Protein AF-A0A6A6FRK6-F1 (afdb_monomer_lite)

Sequence (185 aa):
MGDAAHSMVNHLAQGAATSMEDGTFLGRVLSEVVRGVLSIPEAIEIYEQARMPRVWIKQQASFVMGGIYMADPERAAYRDAASSRAVKETSAMADVRNLNSHQKITGPDQNSRSWNLWGAPETVQSIFGYDAEGDADFAVLKYLQEKSPWDEETGVSHALEQKWTGWYLPEEHVGRIASSRGNQL

Radius of gyration: 23.29 Å; chains: 1; bounding box: 49×32×72 Å

Structure (mmCIF, N/CA/C/O backbone):
data_AF-A0A6A6FRK6-F1
#
_entry.id   AF-A0A6A6FRK6-F1
#
loop_
_atom_site.group_PDB
_atom_site.id
_atom_site.type_symbol
_atom_site.label_atom_id
_atom_site.label_alt_id
_atom_site.label_comp_id
_atom_site.label_asym_id
_atom_site.label_entity_id
_atom_site.label_seq_id
_atom_site.pdbx_PDB_ins_code
_atom_site.Cartn_x
_atom_site.Cartn_y
_atom_site.Cartn_z
_atom_site.occupancy
_atom_site.B_iso_or_equiv
_atom_site.auth_seq_id
_atom_site.auth_comp_id
_atom_site.auth_asym_id
_atom_site.auth_atom_id
_atom_site.pdbx_PDB_model_num
ATOM 1 N N . MET A 1 1 ? -10.466 -4.745 -7.245 1.00 93.75 1 MET A N 1
ATOM 2 C CA . MET A 1 1 ? -9.014 -4.985 -7.091 1.00 93.75 1 MET A CA 1
ATOM 3 C C . MET A 1 1 ? -8.463 -5.649 -8.341 1.00 93.75 1 MET A C 1
ATOM 5 O O . MET A 1 1 ? -9.254 -6.162 -9.134 1.00 93.75 1 MET A O 1
ATOM 9 N N . GLY A 1 2 ? -7.141 -5.644 -8.500 1.00 95.94 2 GLY A N 1
ATOM 10 C CA . GLY A 1 2 ? -6.464 -6.212 -9.669 1.00 95.94 2 GLY A CA 1
ATOM 11 C C . GLY A 1 2 ? -6.873 -5.565 -10.993 1.00 95.94 2 GLY A C 1
ATOM 12 O O . GLY A 1 2 ? -7.373 -4.440 -11.008 1.00 95.94 2 GLY A O 1
ATOM 13 N N . ASP A 1 3 ? -6.726 -6.294 -12.101 1.00 97.06 3 ASP A N 1
ATOM 14 C CA . ASP A 1 3 ? -6.975 -5.767 -13.454 1.00 97.06 3 ASP A CA 1
ATOM 15 C C . ASP A 1 3 ? -8.394 -5.216 -13.663 1.00 97.06 3 ASP A C 1
ATOM 17 O O . ASP A 1 3 ? -8.579 -4.289 -14.448 1.00 97.06 3 ASP A O 1
ATOM 21 N N . ALA A 1 4 ? -9.389 -5.715 -12.921 1.00 97.06 4 ALA A N 1
ATOM 22 C CA . ALA A 1 4 ? -10.748 -5.169 -12.945 1.00 97.06 4 ALA A CA 1
ATOM 23 C C . ALA A 1 4 ? -10.825 -3.707 -12.459 1.00 97.06 4 ALA A C 1
ATOM 25 O O . ALA A 1 4 ? -11.763 -2.998 -12.807 1.00 97.06 4 ALA A O 1
ATOM 26 N N . ALA A 1 5 ? -9.862 -3.266 -11.645 1.00 95.38 5 ALA A N 1
ATOM 27 C CA . ALA A 1 5 ? -9.763 -1.900 -11.138 1.00 95.38 5 ALA A CA 1
ATOM 28 C C . ALA A 1 5 ? -8.603 -1.111 -11.766 1.00 95.38 5 ALA A C 1
ATOM 30 O O . ALA A 1 5 ? -8.716 0.100 -11.935 1.00 95.38 5 ALA A O 1
ATOM 31 N N . HIS A 1 6 ? -7.484 -1.764 -12.091 1.00 96.19 6 HIS A N 1
ATOM 32 C CA . HIS A 1 6 ? -6.256 -1.077 -12.507 1.00 96.19 6 HIS A CA 1
ATOM 33 C C . HIS A 1 6 ? -5.415 -1.859 -13.524 1.00 96.19 6 HIS A C 1
ATOM 35 O O . HIS A 1 6 ? -4.193 -1.941 -13.418 1.00 96.19 6 HIS A O 1
ATOM 41 N N . SER A 1 7 ? -6.053 -2.363 -14.584 1.00 96.56 7 SER A N 1
ATOM 42 C CA . SER A 1 7 ? -5.339 -2.958 -15.723 1.00 96.56 7 SER A CA 1
ATOM 43 C C . SER A 1 7 ? -4.194 -2.062 -16.215 1.00 96.56 7 SER A C 1
ATOM 45 O O . SER A 1 7 ? -4.369 -0.847 -16.364 1.00 96.56 7 SER A O 1
ATOM 47 N N . MET A 1 8 ? -3.033 -2.649 -16.504 1.00 96.00 8 MET A N 1
ATOM 48 C CA . MET A 1 8 ? -1.848 -1.912 -16.949 1.00 96.00 8 MET A CA 1
ATOM 49 C C . MET A 1 8 ? -1.084 -2.644 -18.045 1.00 96.00 8 MET A C 1
ATOM 51 O O . MET A 1 8 ? -1.168 -3.862 -18.179 1.00 96.00 8 MET A O 1
ATOM 55 N N . VAL A 1 9 ? -0.290 -1.896 -18.814 1.00 96.06 9 VAL A N 1
ATOM 56 C CA . VAL A 1 9 ? 0.663 -2.496 -19.759 1.00 96.06 9 VAL A CA 1
ATOM 57 C C . VAL A 1 9 ? 1.742 -3.281 -19.003 1.00 96.06 9 VAL A C 1
ATOM 59 O O . VAL A 1 9 ? 2.003 -3.030 -17.826 1.00 96.06 9 VAL A O 1
ATOM 62 N N . ASN A 1 10 ? 2.391 -4.237 -19.662 1.00 94.06 10 ASN A N 1
ATOM 63 C CA . ASN A 1 10 ? 3.271 -5.222 -19.026 1.00 94.06 10 ASN A CA 1
ATOM 64 C C . ASN A 1 10 ? 4.736 -4.774 -18.842 1.00 94.06 10 ASN A C 1
ATOM 66 O O . ASN A 1 10 ? 5.539 -5.554 -18.336 1.00 94.06 10 ASN A O 1
ATOM 70 N N . HIS A 1 11 ? 5.106 -3.546 -19.214 1.00 93.75 11 HIS A N 1
ATOM 71 C CA . HIS A 1 11 ? 6.512 -3.116 -19.264 1.00 93.75 11 HIS A CA 1
ATOM 72 C C . HIS A 1 11 ? 7.199 -3.016 -17.893 1.00 93.75 11 HIS A C 1
ATOM 74 O O . HIS A 1 11 ? 8.410 -3.192 -17.805 1.00 93.75 11 HIS A O 1
ATOM 80 N N . LEU A 1 12 ? 6.453 -2.782 -16.810 1.00 92.38 12 LEU A N 1
ATOM 81 C CA . LEU A 1 12 ? 6.987 -2.840 -15.442 1.00 92.38 12 LEU A CA 1
ATOM 82 C C . LEU A 1 12 ? 6.780 -4.212 -14.775 1.00 92.38 12 LEU A C 1
ATOM 84 O O . LEU A 1 12 ? 7.237 -4.420 -13.662 1.00 92.38 12 LEU A O 1
ATOM 88 N N . ALA A 1 13 ? 6.056 -5.133 -15.422 1.00 92.38 13 ALA A N 1
ATOM 89 C CA . ALA A 1 13 ? 5.616 -6.425 -14.876 1.00 92.38 13 ALA A CA 1
ATOM 90 C C . ALA A 1 13 ? 5.002 -6.355 -13.457 1.00 92.38 13 ALA A C 1
ATOM 92 O O . ALA A 1 13 ? 5.131 -7.284 -12.663 1.00 92.38 13 ALA A O 1
ATOM 93 N N . GLN A 1 14 ? 4.318 -5.252 -13.137 1.00 94.88 14 GLN A N 1
ATOM 94 C CA . GLN A 1 14 ? 3.747 -5.007 -11.808 1.00 94.88 14 GLN A CA 1
ATOM 95 C C . GLN A 1 14 ? 2.248 -5.314 -11.691 1.00 94.88 14 GLN A C 1
ATOM 97 O O . GLN A 1 14 ? 1.727 -5.232 -10.587 1.00 94.88 14 GLN A O 1
ATOM 102 N N . GLY A 1 15 ? 1.541 -5.707 -12.757 1.00 95.56 15 GLY A N 1
ATOM 103 C CA . GLY A 1 15 ? 0.086 -5.946 -12.688 1.00 95.56 15 GLY A CA 1
ATOM 104 C C . GLY A 1 15 ? -0.307 -7.025 -11.667 1.00 95.56 15 GLY A C 1
ATOM 105 O O . GLY A 1 15 ? -1.082 -6.778 -10.740 1.00 95.56 15 GLY A O 1
ATOM 106 N N . ALA A 1 16 ? 0.309 -8.207 -11.767 1.00 96.19 16 ALA A N 1
ATOM 107 C CA . ALA A 1 16 ? 0.062 -9.303 -10.829 1.00 96.19 16 ALA A CA 1
ATOM 108 C C . ALA A 1 16 ? 0.541 -8.974 -9.403 1.00 96.19 16 ALA A C 1
ATOM 110 O O . ALA A 1 16 ? -0.179 -9.237 -8.443 1.00 96.19 16 ALA A O 1
ATOM 111 N N . ALA A 1 17 ? 1.715 -8.348 -9.260 1.00 95.50 17 ALA A N 1
ATOM 112 C CA . ALA A 1 17 ? 2.237 -7.916 -7.960 1.00 95.50 17 ALA A CA 1
ATOM 113 C C . ALA A 1 17 ? 1.290 -6.922 -7.269 1.00 95.50 17 ALA A C 1
ATOM 115 O O . ALA A 1 17 ? 0.919 -7.120 -6.118 1.00 95.50 17 ALA A O 1
ATOM 116 N N . THR A 1 18 ? 0.796 -5.930 -8.010 1.00 97.00 18 THR A N 1
ATOM 117 C CA . THR A 1 18 ? -0.171 -4.938 -7.516 1.00 97.00 18 THR A CA 1
ATOM 118 C C . THR A 1 18 ? -1.491 -5.596 -7.104 1.00 97.00 18 THR A C 1
ATOM 120 O O . THR A 1 18 ? -2.097 -5.204 -6.112 1.00 97.00 18 THR A O 1
ATOM 123 N N . SER A 1 19 ? -1.923 -6.640 -7.819 1.00 97.44 19 SER A N 1
ATOM 124 C CA . SER A 1 19 ? -3.110 -7.422 -7.445 1.00 97.44 19 SER A CA 1
ATOM 125 C C . SER A 1 19 ? -2.911 -8.207 -6.141 1.00 97.44 19 SER A C 1
ATOM 127 O O . SER A 1 19 ? -3.840 -8.303 -5.341 1.00 97.44 19 SER A O 1
ATOM 129 N N . MET A 1 20 ? -1.711 -8.755 -5.908 1.00 98.00 20 MET A N 1
ATOM 130 C CA . MET A 1 20 ? -1.371 -9.411 -4.639 1.00 98.00 20 MET A CA 1
ATOM 131 C C . MET A 1 20 ? -1.323 -8.400 -3.490 1.00 98.00 20 MET A C 1
ATOM 133 O O . MET A 1 20 ? -1.910 -8.656 -2.445 1.00 98.00 20 MET A O 1
ATOM 137 N N . GLU A 1 21 ? -0.714 -7.230 -3.704 1.00 98.31 21 GLU A N 1
ATOM 138 C CA . GLU A 1 21 ? -0.704 -6.133 -2.727 1.00 98.31 21 GLU A CA 1
ATOM 139 C C . GLU A 1 21 ? -2.113 -5.706 -2.320 1.00 98.31 21 GLU A C 1
ATOM 141 O O . GLU A 1 21 ? -2.361 -5.492 -1.139 1.00 98.31 21 GLU A O 1
ATOM 146 N N . ASP A 1 22 ? -3.043 -5.600 -3.273 1.00 98.44 22 ASP A N 1
ATOM 147 C CA . ASP A 1 22 ? -4.435 -5.278 -2.960 1.00 98.44 22 ASP A CA 1
ATOM 148 C C . ASP A 1 22 ? -5.069 -6.330 -2.046 1.00 98.44 22 ASP A C 1
ATOM 150 O O . ASP A 1 22 ? -5.779 -5.979 -1.108 1.00 98.44 22 ASP A O 1
ATOM 154 N N . GLY A 1 23 ? -4.826 -7.615 -2.327 1.00 98.00 23 GLY A N 1
ATOM 155 C CA . GLY A 1 23 ? -5.374 -8.717 -1.539 1.00 98.00 23 GLY A CA 1
ATOM 156 C C . GLY A 1 23 ? -4.810 -8.724 -0.126 1.00 98.00 23 GLY A C 1
ATOM 157 O O . GLY A 1 23 ? -5.563 -8.838 0.840 1.00 98.00 23 GLY A O 1
ATOM 158 N N . THR A 1 24 ? -3.498 -8.529 -0.011 1.00 98.25 24 THR A N 1
ATOM 159 C CA . THR A 1 24 ? -2.800 -8.383 1.264 1.00 98.25 24 THR A CA 1
ATOM 160 C C . THR A 1 24 ? -3.340 -7.192 2.056 1.00 98.25 24 THR A C 1
ATOM 162 O O . THR A 1 24 ? -3.781 -7.365 3.191 1.00 98.25 24 THR A O 1
ATOM 165 N N . PHE A 1 25 ? -3.390 -6.003 1.450 1.00 98.62 25 PHE A N 1
ATOM 166 C CA . PHE A 1 25 ? -3.864 -4.785 2.107 1.00 98.62 25 PHE A CA 1
ATOM 167 C C . PHE A 1 25 ? -5.318 -4.935 2.565 1.00 98.62 25 PHE A C 1
ATOM 169 O O . PHE A 1 25 ? -5.632 -4.720 3.734 1.00 98.62 25 PHE A O 1
ATOM 176 N N . LEU A 1 26 ? -6.214 -5.352 1.666 1.00 98.00 26 LEU A N 1
ATOM 177 C CA . LEU A 1 26 ? -7.628 -5.517 1.988 1.00 98.00 26 LEU A CA 1
ATOM 178 C C . LEU A 1 26 ? -7.840 -6.588 3.065 1.00 98.00 26 LEU A C 1
ATOM 180 O O . LEU A 1 26 ? -8.656 -6.392 3.960 1.00 98.00 26 LEU A O 1
ATOM 184 N N . GLY A 1 27 ? -7.083 -7.688 3.029 1.00 98.31 27 GLY A N 1
ATOM 185 C CA . GLY A 1 27 ? -7.124 -8.726 4.059 1.00 98.31 27 GLY A CA 1
ATOM 186 C C . GLY A 1 27 ? -6.736 -8.201 5.444 1.00 98.31 27 GLY A C 1
ATOM 187 O O . GLY A 1 27 ? -7.426 -8.490 6.425 1.00 98.31 27 GLY A O 1
ATOM 188 N N . ARG A 1 28 ? -5.681 -7.377 5.528 1.00 98.31 28 ARG A N 1
ATOM 189 C CA . ARG A 1 28 ? -5.275 -6.705 6.774 1.00 98.31 28 ARG A CA 1
ATOM 190 C C . ARG A 1 28 ? -6.380 -5.794 7.300 1.00 98.31 28 ARG A C 1
ATOM 192 O O . ARG A 1 28 ? -6.762 -5.934 8.461 1.00 98.31 28 ARG A O 1
ATOM 199 N N . VAL A 1 29 ? -6.954 -4.936 6.458 1.00 98.38 29 VAL A N 1
ATOM 200 C CA . VAL A 1 29 ? -8.017 -4.010 6.885 1.00 98.38 29 VAL A CA 1
ATOM 201 C C . VAL A 1 29 ? -9.300 -4.757 7.273 1.00 98.38 29 VAL A C 1
ATOM 203 O O . VAL A 1 29 ? -9.892 -4.465 8.309 1.00 98.38 29 VAL A O 1
ATOM 206 N N . LEU A 1 30 ? -9.713 -5.781 6.521 1.00 98.50 30 LEU A N 1
ATOM 207 C CA . LEU A 1 30 ? -10.887 -6.592 6.868 1.00 98.50 30 LEU A CA 1
ATOM 208 C C . LEU A 1 30 ? -10.702 -7.375 8.176 1.00 98.50 30 LEU A C 1
ATOM 210 O O . LEU A 1 30 ? -11.686 -7.648 8.863 1.00 98.50 30 LEU A O 1
ATOM 214 N N . SER A 1 31 ? -9.465 -7.696 8.572 1.00 97.88 31 SER A N 1
ATOM 215 C CA . SER A 1 31 ? -9.210 -8.320 9.878 1.00 97.88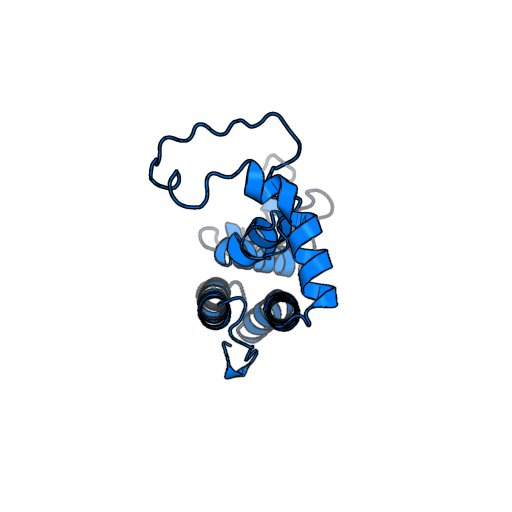 31 SER A CA 1
ATOM 216 C C . SER A 1 31 ? -9.650 -7.432 11.050 1.00 97.88 31 SER A C 1
ATOM 218 O O . SER A 1 31 ? -10.064 -7.940 12.090 1.00 97.88 31 SER A O 1
ATOM 220 N N . GLU A 1 32 ? -9.645 -6.111 10.870 1.00 97.31 32 GLU A N 1
ATOM 221 C CA . GLU A 1 32 ? -10.123 -5.148 11.866 1.00 97.31 32 GLU A CA 1
ATOM 222 C C . GLU A 1 32 ? -11.646 -5.112 11.954 1.00 97.31 32 GLU A C 1
ATOM 224 O O . GLU A 1 32 ? -12.195 -4.895 13.032 1.00 97.31 32 GLU A O 1
ATOM 229 N N . VAL A 1 33 ? -12.337 -5.424 10.856 1.00 97.75 33 VAL A N 1
ATOM 230 C CA . VAL A 1 33 ? -13.790 -5.633 10.871 1.00 97.75 33 VAL A CA 1
ATOM 231 C C . VAL A 1 33 ? -14.142 -6.868 11.691 1.00 97.75 33 VAL A C 1
ATOM 233 O O . VAL A 1 33 ? -15.041 -6.826 12.525 1.00 97.75 33 VAL A O 1
ATOM 236 N N . VAL A 1 34 ? -13.390 -7.960 11.519 1.00 96.44 34 VAL A N 1
ATOM 237 C CA . VAL A 1 34 ? -13.577 -9.188 12.313 1.00 96.44 34 VAL A CA 1
ATOM 238 C C . VAL A 1 34 ? -13.336 -8.935 13.805 1.00 96.44 34 VAL A C 1
ATOM 240 O O . VAL A 1 34 ? -14.021 -9.515 14.642 1.00 96.44 34 VAL A O 1
ATOM 243 N N . ARG A 1 35 ? -12.395 -8.046 14.143 1.00 92.94 35 ARG A N 1
ATOM 244 C CA . ARG A 1 35 ? -12.110 -7.623 15.525 1.00 92.94 35 ARG A CA 1
ATOM 245 C C . ARG A 1 35 ? -13.124 -6.622 16.089 1.00 92.94 35 ARG A C 1
ATOM 247 O O . ARG A 1 35 ? -13.005 -6.261 17.253 1.00 92.94 35 ARG A O 1
ATOM 254 N N . GLY A 1 36 ? -14.083 -6.156 15.288 1.00 92.50 36 GLY A N 1
ATOM 255 C CA . GLY A 1 36 ? -15.049 -5.132 15.694 1.00 92.50 36 GLY A CA 1
ATOM 256 C C . GLY A 1 36 ? -14.457 -3.724 15.833 1.00 92.50 36 GLY A C 1
ATOM 257 O O . GLY A 1 36 ? -15.087 -2.866 16.439 1.00 92.50 36 GLY A O 1
ATOM 258 N N . VAL A 1 37 ? -13.259 -3.479 15.291 1.00 93.81 37 VAL A N 1
ATOM 259 C CA . VAL A 1 37 ? -12.583 -2.169 15.329 1.00 93.81 37 VAL A CA 1
ATOM 260 C C . VAL A 1 37 ? -13.084 -1.253 14.212 1.00 93.81 37 VAL A C 1
ATOM 262 O O . VAL A 1 37 ? -13.160 -0.043 14.400 1.00 93.81 37 VAL A O 1
ATOM 265 N N . LEU A 1 38 ? -13.422 -1.824 13.054 1.00 96.56 38 LEU A N 1
ATOM 266 C CA . LEU A 1 38 ? -13.945 -1.103 11.892 1.00 96.56 38 LEU A CA 1
ATOM 267 C C . LEU A 1 38 ? -15.276 -1.699 11.433 1.00 96.56 38 LEU A C 1
ATOM 269 O O . LEU A 1 38 ? -15.540 -2.888 11.604 1.00 96.56 38 LEU A O 1
ATOM 273 N N . SER A 1 39 ? -16.084 -0.897 10.752 1.00 97.38 39 SER A N 1
ATOM 274 C CA . SER A 1 39 ? -17.180 -1.390 9.920 1.00 97.38 39 SER A CA 1
ATOM 275 C C . SER A 1 39 ? -16.704 -1.734 8.499 1.00 97.38 39 SER A C 1
ATOM 277 O O . SER A 1 39 ? -15.643 -1.300 8.048 1.00 97.38 39 SER A O 1
ATOM 279 N N . ILE A 1 40 ? -17.501 -2.513 7.755 1.00 98.44 40 ILE A N 1
ATOM 280 C CA . ILE A 1 40 ? -17.197 -2.843 6.348 1.00 98.44 40 ILE A CA 1
ATOM 281 C C . ILE A 1 40 ? -17.037 -1.579 5.477 1.00 98.44 40 ILE A C 1
ATOM 283 O O . ILE A 1 40 ? -16.062 -1.526 4.728 1.00 98.44 40 ILE A O 1
ATOM 287 N N . PRO A 1 41 ? -17.926 -0.563 5.543 1.00 98.44 41 PRO A N 1
ATOM 288 C CA . PRO A 1 41 ? -17.757 0.656 4.751 1.00 98.44 41 PRO A CA 1
ATOM 289 C C . PRO A 1 41 ? -16.443 1.389 5.036 1.00 98.44 41 PRO A C 1
ATOM 291 O O . PRO A 1 41 ? -15.771 1.801 4.097 1.00 98.44 41 PRO A O 1
ATOM 294 N N . GLU A 1 42 ? -16.038 1.488 6.305 1.00 97.94 42 GLU A N 1
ATOM 295 C CA . GLU A 1 42 ? -14.776 2.137 6.688 1.00 97.94 42 GLU A CA 1
ATOM 296 C C . GLU A 1 42 ? -13.567 1.360 6.170 1.00 97.94 42 GLU A C 1
ATOM 298 O O . GLU A 1 42 ? -12.619 1.946 5.654 1.00 97.94 42 GLU A O 1
ATOM 303 N N . ALA A 1 43 ? -13.613 0.027 6.240 1.00 98.44 43 ALA A N 1
ATOM 304 C CA . ALA A 1 43 ? -12.565 -0.816 5.683 1.00 98.44 43 ALA A CA 1
ATOM 305 C C . ALA A 1 43 ? -12.399 -0.617 4.165 1.00 98.44 43 ALA A C 1
ATOM 307 O O . ALA A 1 43 ? -11.272 -0.555 3.667 1.00 98.44 43 ALA A O 1
ATOM 308 N N . ILE A 1 44 ? -13.512 -0.494 3.434 1.00 98.31 44 ILE A N 1
ATOM 309 C CA . ILE A 1 44 ? -13.498 -0.211 1.994 1.00 98.31 44 ILE A CA 1
ATOM 310 C C . ILE A 1 44 ? -12.946 1.196 1.729 1.00 98.31 44 ILE A C 1
ATOM 312 O O . ILE A 1 44 ? -12.081 1.338 0.868 1.00 98.31 44 ILE A O 1
ATOM 316 N N . GLU A 1 45 ? -13.369 2.207 2.493 1.00 98.19 45 GLU A N 1
ATOM 317 C CA . GLU A 1 45 ? -12.873 3.584 2.363 1.00 98.19 45 GLU A CA 1
ATOM 318 C C . GLU A 1 45 ? -11.351 3.655 2.563 1.00 98.19 45 GLU A C 1
ATOM 320 O O . GLU A 1 45 ? -10.645 4.216 1.724 1.00 98.19 45 GLU A O 1
ATOM 325 N N . ILE A 1 46 ? -10.825 3.031 3.624 1.00 98.38 46 ILE A N 1
ATOM 326 C CA . ILE A 1 46 ? -9.379 2.978 3.897 1.00 98.38 46 ILE A CA 1
ATOM 327 C C . ILE A 1 46 ? -8.637 2.311 2.735 1.00 98.38 46 ILE A C 1
ATOM 329 O O . ILE A 1 46 ? -7.620 2.832 2.272 1.00 98.38 46 ILE A O 1
ATOM 333 N N . TYR A 1 47 ? -9.145 1.174 2.251 1.00 98.44 47 TYR A N 1
ATOM 334 C CA . TYR A 1 47 ? -8.558 0.466 1.117 1.00 98.44 47 TYR A CA 1
ATOM 335 C C . TYR A 1 47 ? -8.520 1.345 -0.139 1.00 98.44 47 TYR A C 1
ATOM 337 O O . TYR A 1 47 ? -7.461 1.478 -0.752 1.00 98.44 47 TYR A O 1
ATOM 345 N N . GLU A 1 48 ? -9.633 1.976 -0.513 1.00 97.69 48 GLU A N 1
ATOM 346 C CA . GLU A 1 48 ? -9.710 2.808 -1.717 1.00 97.69 48 GLU A CA 1
ATOM 347 C C . GLU A 1 48 ? -8.790 4.029 -1.622 1.00 97.69 48 GLU A C 1
ATOM 349 O O . GLU A 1 48 ? -7.982 4.260 -2.526 1.00 97.69 48 GLU A O 1
ATOM 354 N N . GLN A 1 49 ? -8.836 4.762 -0.507 1.00 97.38 49 GLN A N 1
ATOM 355 C CA . GLN A 1 49 ? -8.028 5.969 -0.309 1.00 97.38 49 GLN A CA 1
ATOM 356 C C . GLN A 1 49 ? -6.524 5.676 -0.292 1.00 97.38 49 GLN A C 1
ATOM 358 O O . GLN A 1 49 ? -5.737 6.448 -0.842 1.00 97.38 49 GLN A O 1
ATOM 363 N N . ALA A 1 50 ? -6.107 4.556 0.302 1.00 97.31 50 ALA A N 1
ATOM 364 C CA . ALA A 1 50 ? -4.696 4.188 0.363 1.00 97.31 50 ALA A CA 1
ATOM 365 C C . ALA A 1 50 ? -4.189 3.569 -0.949 1.00 97.31 50 ALA A C 1
ATOM 367 O O . ALA A 1 50 ? -3.086 3.881 -1.411 1.00 97.31 50 ALA A O 1
ATOM 368 N N . ARG A 1 51 ? -4.979 2.685 -1.573 1.00 97.38 51 ARG A N 1
ATOM 369 C CA . ARG A 1 51 ? -4.527 1.901 -2.731 1.00 97.38 51 ARG A CA 1
ATOM 370 C C . ARG A 1 51 ? -4.691 2.628 -4.054 1.00 97.38 51 ARG A C 1
ATOM 372 O O . ARG A 1 51 ? -3.774 2.541 -4.871 1.00 97.38 51 ARG A O 1
ATOM 379 N N . MET A 1 52 ? -5.783 3.364 -4.286 1.00 96.50 52 MET A N 1
ATOM 380 C CA . MET A 1 52 ? -6.039 3.990 -5.595 1.00 96.50 52 MET A CA 1
ATOM 381 C C . MET A 1 52 ? -4.888 4.893 -6.083 1.00 96.50 52 MET A C 1
ATOM 383 O O . MET A 1 52 ? -4.468 4.736 -7.233 1.00 96.50 52 MET A O 1
ATOM 387 N N . PRO A 1 53 ? -4.298 5.779 -5.253 1.00 96.56 53 PRO A N 1
ATOM 388 C CA . PRO A 1 53 ? -3.171 6.600 -5.693 1.00 96.56 53 PRO A CA 1
ATOM 389 C C . PRO A 1 53 ? -1.931 5.765 -6.040 1.00 96.56 53 PRO A C 1
ATOM 391 O O . PRO A 1 53 ? -1.264 6.024 -7.042 1.00 96.56 53 PRO A O 1
ATOM 394 N N . ARG A 1 54 ? -1.637 4.725 -5.248 1.00 95.75 54 ARG A N 1
ATOM 395 C CA . ARG A 1 54 ? -0.473 3.851 -5.463 1.00 95.75 54 ARG A CA 1
ATOM 396 C C . ARG A 1 54 ? -0.599 3.042 -6.750 1.00 95.75 54 ARG A C 1
ATOM 398 O O . ARG A 1 54 ? 0.352 2.991 -7.530 1.00 95.75 54 ARG A O 1
ATOM 405 N N . VAL A 1 55 ? -1.759 2.430 -7.000 1.00 96.56 55 VAL A N 1
ATOM 406 C CA . VAL A 1 55 ? -1.967 1.636 -8.222 1.00 96.56 55 VAL A CA 1
ATOM 407 C C . VAL A 1 55 ? -1.923 2.519 -9.468 1.00 96.56 55 VAL A C 1
ATOM 409 O O . VAL A 1 55 ? -1.301 2.134 -10.457 1.00 96.56 55 VAL A O 1
ATOM 412 N N . TRP A 1 56 ? -2.460 3.743 -9.395 1.00 97.00 56 TRP A N 1
ATOM 413 C CA . TRP A 1 56 ? -2.376 4.713 -10.489 1.00 97.00 56 TRP A CA 1
ATOM 414 C C . TRP A 1 56 ? -0.923 5.070 -10.822 1.00 97.00 56 TRP A C 1
ATOM 416 O O . TRP A 1 56 ? -0.538 5.070 -11.991 1.00 97.00 56 TRP A O 1
ATOM 426 N N . ILE A 1 57 ? -0.080 5.311 -9.811 1.00 95.81 57 ILE A N 1
ATOM 427 C CA . ILE A 1 57 ? 1.358 5.560 -10.010 1.00 95.81 57 ILE A CA 1
ATOM 428 C C . ILE A 1 57 ? 2.016 4.384 -10.746 1.00 95.81 57 ILE A C 1
ATOM 430 O O . ILE A 1 57 ? 2.760 4.601 -11.704 1.00 95.81 57 ILE A O 1
ATOM 434 N N . LYS A 1 58 ? 1.706 3.138 -10.364 1.00 96.38 58 LYS A N 1
ATOM 435 C CA . LYS A 1 58 ? 2.248 1.940 -11.030 1.00 96.38 58 LYS A CA 1
ATOM 436 C C . LYS A 1 58 ? 1.770 1.804 -12.480 1.00 96.38 58 LYS A C 1
ATOM 438 O O . LYS A 1 58 ? 2.578 1.469 -13.350 1.00 96.38 58 LYS A O 1
ATOM 443 N N . GLN A 1 59 ? 0.504 2.123 -12.770 1.00 96.88 59 GLN A N 1
ATOM 444 C CA . GLN A 1 59 ? -0.019 2.159 -14.143 1.00 96.88 59 GLN A CA 1
ATOM 445 C C . GLN A 1 59 ? 0.764 3.154 -15.013 1.00 96.88 59 GLN A C 1
ATOM 447 O O . GLN A 1 59 ? 1.214 2.798 -16.106 1.00 96.88 59 GLN A O 1
ATOM 452 N N . GLN A 1 60 ? 0.981 4.373 -14.508 1.00 96.31 60 GLN A N 1
ATOM 453 C CA . GLN A 1 60 ? 1.737 5.414 -15.210 1.00 96.31 60 GLN A CA 1
ATOM 454 C C . GLN A 1 60 ? 3.200 5.009 -15.411 1.00 96.31 60 GLN A C 1
ATOM 456 O O . GLN A 1 60 ? 3.717 5.108 -16.523 1.00 96.31 60 GLN A O 1
ATOM 461 N N . ALA A 1 61 ? 3.855 4.485 -14.372 1.00 95.19 61 ALA A N 1
ATOM 462 C CA . ALA A 1 61 ? 5.233 4.010 -14.459 1.00 95.19 61 ALA A CA 1
ATOM 463 C C . ALA A 1 61 ? 5.388 2.904 -15.516 1.00 95.19 61 ALA A C 1
ATOM 465 O O . ALA A 1 61 ? 6.332 2.933 -16.306 1.00 95.19 61 ALA A O 1
ATOM 466 N N . SER A 1 62 ? 4.435 1.967 -15.595 1.00 95.75 62 SER A N 1
ATOM 467 C CA . SER A 1 62 ? 4.449 0.928 -16.629 1.00 95.75 62 SER A CA 1
ATOM 468 C C . SER A 1 62 ? 4.232 1.492 -18.035 1.00 95.75 62 SER A C 1
ATOM 470 O O . SER A 1 62 ? 4.891 1.070 -18.989 1.00 95.75 62 SER A O 1
ATOM 472 N N . PHE A 1 63 ? 3.353 2.484 -18.185 1.00 96.81 63 PHE A N 1
ATOM 473 C CA . PHE A 1 63 ? 3.148 3.151 -19.468 1.00 96.81 63 PHE A CA 1
ATOM 474 C C . PHE A 1 63 ? 4.410 3.892 -19.933 1.00 96.81 63 PHE A C 1
ATOM 476 O O . PHE A 1 63 ? 4.871 3.685 -21.058 1.00 96.81 63 PHE A O 1
ATOM 483 N N . VAL A 1 64 ? 5.022 4.679 -19.044 1.00 95.25 64 VAL A N 1
ATOM 484 C CA . VAL A 1 64 ? 6.272 5.408 -19.307 1.00 95.25 64 VAL A CA 1
ATOM 485 C C . VAL A 1 64 ? 7.407 4.449 -19.660 1.00 95.25 64 VAL A C 1
ATOM 487 O O . VAL A 1 64 ? 8.114 4.684 -20.639 1.00 95.25 64 VAL A O 1
ATOM 490 N N . MET A 1 65 ? 7.547 3.335 -18.934 1.00 94.56 65 MET A N 1
ATOM 491 C CA . MET A 1 65 ? 8.557 2.320 -19.241 1.00 94.56 65 MET A CA 1
ATOM 492 C C . MET A 1 65 ? 8.417 1.775 -20.669 1.00 94.56 65 MET A C 1
ATOM 494 O O . MET A 1 65 ? 9.420 1.575 -21.351 1.00 94.56 65 MET A O 1
ATOM 498 N N . GLY A 1 66 ? 7.187 1.596 -21.158 1.00 95.38 66 GLY A N 1
ATOM 499 C CA . GLY A 1 66 ? 6.944 1.211 -22.549 1.00 95.38 66 GLY A CA 1
ATOM 500 C C . GLY A 1 66 ? 7.550 2.187 -23.549 1.00 95.38 66 GLY A C 1
ATOM 501 O O . GLY A 1 66 ? 8.231 1.774 -24.485 1.00 95.38 66 GLY A O 1
ATOM 502 N N . GLY A 1 67 ? 7.370 3.487 -23.310 1.00 95.19 67 GLY A N 1
ATOM 503 C CA . GLY A 1 67 ? 7.984 4.539 -24.120 1.00 95.19 67 GLY A CA 1
ATOM 504 C C . GLY A 1 67 ? 9.514 4.557 -24.039 1.00 95.19 67 GLY A C 1
ATOM 505 O O . GLY A 1 67 ? 10.173 4.856 -25.031 1.00 95.19 67 GLY A O 1
ATOM 506 N N . ILE A 1 68 ? 10.088 4.197 -22.886 1.00 92.44 68 ILE A N 1
ATOM 507 C CA . ILE A 1 68 ? 11.544 4.091 -22.704 1.00 92.44 68 ILE A CA 1
ATOM 508 C C . ILE A 1 68 ? 12.116 2.885 -23.465 1.00 92.44 68 ILE A C 1
ATOM 510 O O . ILE A 1 68 ? 13.181 2.990 -24.085 1.00 92.44 68 ILE A O 1
ATOM 514 N N . TYR A 1 69 ? 11.436 1.736 -23.428 1.00 91.56 69 TYR A N 1
ATOM 515 C CA . TYR A 1 69 ? 11.866 0.536 -24.149 1.00 91.56 69 TYR A CA 1
ATOM 516 C C . TYR A 1 69 ? 11.725 0.690 -25.659 1.00 91.56 69 TYR A C 1
ATOM 518 O O . TYR A 1 69 ? 12.646 0.334 -26.392 1.00 91.56 69 TYR A O 1
ATOM 526 N N . MET A 1 70 ? 10.615 1.269 -26.110 1.00 93.75 70 MET A N 1
ATOM 527 C CA . MET A 1 70 ? 10.268 1.411 -27.525 1.00 93.75 70 MET A CA 1
ATOM 528 C C . MET A 1 70 ? 10.657 2.785 -28.090 1.0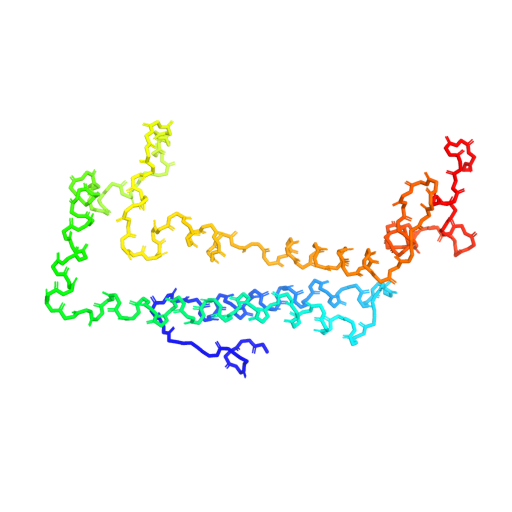0 93.75 70 MET A C 1
ATOM 530 O O . MET A 1 70 ? 10.004 3.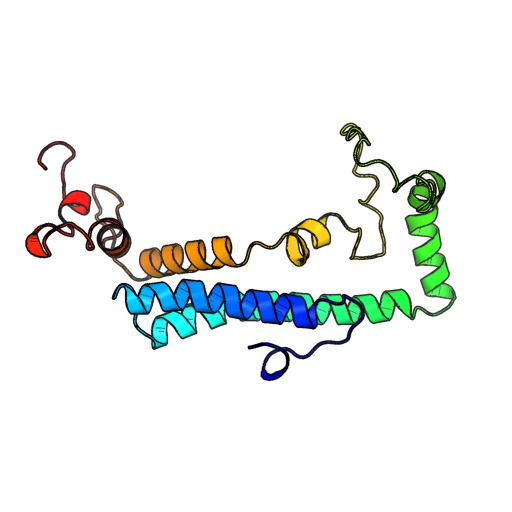296 -28.999 1.00 93.75 70 MET A O 1
ATOM 534 N N . ALA A 1 71 ? 11.698 3.400 -27.527 1.00 93.19 71 ALA A N 1
ATOM 535 C CA . ALA A 1 71 ? 12.201 4.694 -27.963 1.00 93.19 71 ALA A CA 1
ATOM 536 C C . ALA A 1 71 ? 12.674 4.646 -29.427 1.00 93.19 71 ALA A C 1
ATOM 538 O O . ALA A 1 71 ? 13.302 3.678 -29.859 1.00 93.19 71 ALA A O 1
ATOM 539 N N . ASP A 1 72 ? 12.405 5.714 -30.180 1.00 95.56 72 ASP A N 1
ATOM 540 C CA . ASP A 1 72 ? 12.989 5.910 -31.506 1.00 95.56 72 ASP A CA 1
ATOM 541 C C . ASP A 1 72 ? 14.531 6.013 -31.423 1.00 95.56 72 ASP A C 1
ATOM 543 O O . ASP A 1 72 ? 15.075 6.246 -30.338 1.00 95.56 72 ASP A O 1
ATOM 547 N N . PRO A 1 73 ? 15.263 5.849 -32.542 1.00 95.50 73 PRO A N 1
ATOM 548 C CA . PRO A 1 73 ? 16.725 5.812 -32.519 1.00 95.50 73 PRO A CA 1
ATOM 549 C C . PRO A 1 73 ? 17.392 7.040 -31.886 1.00 95.50 73 PRO A C 1
ATOM 551 O O . PRO A 1 73 ? 18.436 6.900 -31.249 1.00 95.50 73 PRO A O 1
ATOM 554 N N . GLU A 1 74 ? 16.804 8.231 -32.026 1.00 95.38 74 GLU A N 1
ATOM 555 C CA . GLU A 1 74 ? 17.355 9.461 -31.454 1.00 95.38 74 GLU A CA 1
ATOM 556 C C . GLU A 1 74 ? 17.203 9.455 -29.927 1.00 95.38 74 GLU A C 1
ATOM 558 O O . GLU A 1 74 ? 18.179 9.627 -29.191 1.00 95.38 74 GLU A O 1
ATOM 563 N N . ARG A 1 75 ? 16.001 9.158 -29.422 1.00 92.56 75 ARG A N 1
ATOM 564 C CA . ARG A 1 75 ? 15.752 9.031 -27.975 1.00 92.56 75 ARG A CA 1
ATOM 565 C C . ARG A 1 75 ? 16.521 7.874 -27.343 1.00 92.56 75 ARG A C 1
ATOM 567 O O . ARG A 1 75 ? 17.026 8.016 -26.228 1.00 92.56 75 ARG A O 1
ATOM 574 N N . ALA A 1 76 ? 16.649 6.753 -28.049 1.00 91.12 76 ALA A N 1
ATOM 575 C CA . ALA A 1 76 ? 17.450 5.616 -27.612 1.00 91.12 76 ALA A CA 1
ATOM 576 C C . ALA A 1 76 ? 18.932 5.999 -27.471 1.00 91.12 76 ALA A C 1
ATOM 578 O O . ALA A 1 76 ? 19.554 5.641 -26.473 1.00 91.12 76 ALA A O 1
ATOM 579 N N . ALA A 1 77 ? 19.478 6.802 -28.392 1.00 90.94 77 ALA A N 1
ATOM 580 C CA . ALA A 1 77 ? 20.852 7.290 -28.289 1.00 90.94 77 ALA A CA 1
ATOM 581 C C . ALA A 1 77 ? 21.070 8.156 -27.034 1.00 90.94 77 ALA A C 1
ATOM 583 O O . ALA A 1 77 ? 22.065 7.969 -26.331 1.00 90.94 77 ALA A O 1
ATOM 584 N N . TYR A 1 78 ? 20.131 9.051 -26.699 1.00 88.75 78 TYR A N 1
ATOM 585 C CA . TYR A 1 78 ? 20.194 9.833 -25.455 1.00 88.75 78 TYR A CA 1
ATOM 586 C C . TYR A 1 78 ? 20.124 8.950 -24.202 1.00 88.75 78 TYR A C 1
ATOM 588 O O . TYR A 1 78 ? 20.927 9.118 -23.279 1.00 88.75 78 TYR A O 1
ATOM 596 N N . ARG A 1 79 ? 19.194 7.987 -24.180 1.00 86.44 79 ARG A N 1
ATOM 597 C CA . ARG A 1 79 ? 19.026 7.009 -23.095 1.00 86.44 79 ARG A CA 1
ATOM 598 C C . ARG A 1 79 ? 20.308 6.203 -22.864 1.00 86.44 79 ARG A C 1
ATOM 600 O O . ARG A 1 79 ? 20.804 6.123 -21.738 1.00 86.44 79 ARG A O 1
ATOM 607 N N . ASP A 1 80 ? 20.864 5.635 -23.929 1.00 85.06 80 ASP A N 1
ATOM 608 C CA . ASP A 1 80 ? 22.043 4.771 -23.861 1.00 85.06 80 ASP A CA 1
ATOM 609 C C . ASP A 1 80 ? 23.291 5.573 -23.474 1.00 85.06 80 ASP A C 1
ATOM 611 O O . ASP A 1 80 ? 24.092 5.123 -22.650 1.00 85.06 80 ASP A O 1
ATOM 615 N N . ALA A 1 81 ? 23.431 6.805 -23.978 1.00 82.88 81 ALA A N 1
ATOM 616 C CA . ALA A 1 81 ? 24.500 7.711 -23.571 1.00 82.88 81 ALA A CA 1
ATOM 617 C C . ALA A 1 81 ? 24.438 8.041 -22.069 1.00 82.88 81 ALA A C 1
ATOM 619 O O . ALA A 1 81 ? 25.480 8.012 -21.402 1.00 82.88 81 ALA A O 1
ATOM 620 N N . ALA A 1 82 ? 23.242 8.294 -21.523 1.00 77.75 82 ALA A N 1
ATOM 621 C CA . ALA A 1 82 ? 23.045 8.638 -20.114 1.00 77.75 82 ALA A CA 1
ATOM 622 C C . ALA A 1 82 ? 23.474 7.514 -19.153 1.00 77.75 82 ALA A C 1
ATOM 624 O O . ALA A 1 82 ? 24.083 7.797 -18.116 1.00 77.75 82 ALA A O 1
ATOM 625 N N . SER A 1 83 ? 23.239 6.248 -19.518 1.00 70.25 83 SER A N 1
ATOM 626 C CA . SER A 1 83 ? 23.630 5.087 -18.700 1.00 70.25 83 SER A CA 1
ATOM 627 C C . SER A 1 83 ? 24.941 4.422 -19.130 1.00 70.25 83 SER A C 1
ATOM 629 O O . SER A 1 83 ? 25.414 3.515 -18.449 1.00 70.25 83 SER A O 1
ATOM 631 N N . SER A 1 84 ? 25.597 4.901 -20.193 1.00 68.06 84 SER A N 1
ATOM 632 C CA . SER A 1 84 ? 26.863 4.342 -20.699 1.00 68.06 84 SER A CA 1
ATOM 633 C C . SER A 1 84 ? 27.981 4.273 -19.650 1.00 68.06 84 SER A C 1
ATOM 635 O O . SER A 1 84 ? 28.793 3.351 -19.680 1.00 68.06 84 SER A O 1
ATOM 637 N N . ARG A 1 85 ? 28.028 5.221 -18.700 1.00 58.16 85 ARG A N 1
ATOM 638 C CA . ARG A 1 85 ? 29.000 5.214 -17.591 1.00 58.16 85 ARG A CA 1
ATOM 639 C C . ARG A 1 85 ? 28.694 4.124 -16.562 1.00 58.16 85 ARG A C 1
ATOM 641 O O . ARG A 1 85 ? 29.616 3.438 -16.143 1.00 58.16 85 ARG A O 1
ATOM 648 N N . ALA A 1 86 ? 27.418 3.924 -16.228 1.00 56.69 86 ALA A N 1
ATOM 649 C CA . ALA A 1 86 ? 26.989 2.864 -15.316 1.00 56.69 86 ALA A CA 1
ATOM 650 C C . ALA A 1 86 ? 27.210 1.470 -15.934 1.00 56.69 86 ALA A C 1
ATOM 652 O O . ALA A 1 86 ? 27.691 0.566 -15.261 1.00 56.69 86 ALA A O 1
ATOM 653 N N . VAL A 1 87 ? 26.961 1.307 -17.239 1.00 55.41 87 VAL A N 1
ATOM 654 C CA . VAL A 1 87 ? 27.157 0.031 -17.957 1.00 55.41 87 VAL A CA 1
ATOM 655 C C . VAL A 1 87 ? 28.640 -0.314 -18.158 1.00 55.41 87 VAL A C 1
ATOM 657 O O . VAL A 1 87 ? 28.989 -1.485 -18.167 1.00 55.41 87 VAL A O 1
ATOM 660 N N . LYS A 1 88 ? 29.536 0.675 -18.291 1.00 51.88 88 LYS A N 1
ATOM 661 C CA . LYS A 1 88 ? 30.987 0.428 -18.422 1.00 51.88 88 LYS A CA 1
ATOM 662 C C . LYS A 1 88 ? 31.648 -0.054 -17.127 1.00 51.88 88 LYS A C 1
ATOM 664 O O . LYS A 1 88 ? 32.645 -0.764 -17.205 1.00 51.88 88 LYS A O 1
ATOM 669 N N . GLU A 1 89 ? 31.117 0.338 -15.969 1.00 48.41 89 GLU A N 1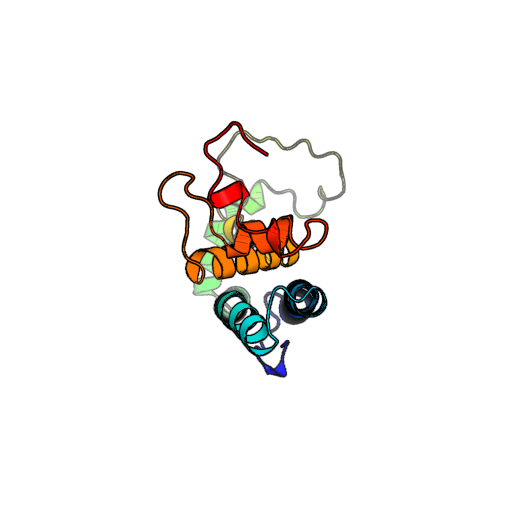
ATOM 670 C CA . GLU A 1 89 ? 31.603 -0.112 -14.654 1.00 48.41 89 GLU A CA 1
ATOM 671 C C . GLU A 1 89 ? 30.866 -1.354 -14.138 1.00 48.41 89 GLU A C 1
ATOM 673 O O . GLU A 1 89 ? 31.399 -2.079 -13.301 1.00 48.41 89 GLU A O 1
ATOM 678 N N . THR A 1 90 ? 29.667 -1.631 -14.657 1.00 48.59 90 THR A N 1
ATOM 679 C CA . THR A 1 90 ? 28.926 -2.855 -14.348 1.00 48.59 90 THR A CA 1
ATOM 680 C C . THR A 1 90 ? 29.376 -3.948 -15.309 1.00 48.59 90 THR A C 1
ATOM 682 O O . THR A 1 90 ? 28.992 -3.955 -16.476 1.00 48.59 90 THR A O 1
ATOM 685 N N . SER A 1 91 ? 30.180 -4.896 -14.839 1.00 43.56 91 SER A N 1
ATOM 686 C CA . SER A 1 91 ? 30.404 -6.173 -15.522 1.00 43.56 91 SER A CA 1
ATOM 687 C C . SER A 1 91 ? 29.053 -6.867 -15.733 1.00 43.56 91 SER A C 1
ATOM 689 O O . SER A 1 91 ? 28.491 -7.515 -14.851 1.00 43.56 91 SER A O 1
ATOM 691 N N . ALA A 1 92 ? 28.488 -6.644 -16.917 1.00 44.47 92 ALA A N 1
ATOM 692 C CA . ALA A 1 92 ? 27.152 -7.042 -17.328 1.00 44.47 92 ALA A CA 1
ATOM 693 C C . ALA A 1 92 ? 26.805 -8.466 -16.890 1.00 44.47 92 ALA A C 1
ATOM 695 O O . ALA A 1 92 ? 27.368 -9.390 -17.458 1.00 44.47 92 ALA A O 1
ATOM 696 N N . MET A 1 93 ? 25.887 -8.644 -15.928 1.00 43.78 93 MET A N 1
ATOM 697 C CA . MET A 1 93 ? 25.234 -9.920 -15.550 1.00 43.78 93 MET A CA 1
ATOM 698 C C . MET A 1 93 ? 26.137 -11.150 -15.281 1.00 43.78 93 MET A C 1
ATOM 700 O O . MET A 1 93 ? 25.635 -12.181 -14.844 1.00 43.78 93 MET A O 1
ATOM 704 N N . ALA A 1 94 ? 27.451 -11.057 -15.478 1.00 41.56 94 ALA A N 1
ATOM 705 C CA . ALA A 1 94 ? 28.438 -12.111 -15.311 1.00 41.56 94 ALA A CA 1
ATOM 706 C C . ALA A 1 94 ? 28.929 -12.162 -13.860 1.00 41.56 94 ALA A C 1
ATOM 708 O O . ALA A 1 94 ? 29.191 -13.248 -13.347 1.00 41.56 94 ALA A O 1
ATOM 709 N N . ASP A 1 95 ? 28.935 -11.012 -13.177 1.00 43.50 95 ASP A N 1
ATOM 710 C CA . ASP A 1 95 ? 29.290 -10.912 -11.758 1.00 43.50 95 ASP A CA 1
ATOM 711 C C . ASP A 1 95 ? 28.076 -10.997 -10.818 1.00 43.50 95 ASP A C 1
ATOM 713 O O . ASP A 1 95 ? 28.241 -11.086 -9.599 1.00 43.50 95 ASP A O 1
ATOM 717 N N . VAL A 1 96 ? 26.851 -11.111 -11.355 1.00 44.00 96 VAL A N 1
ATOM 718 C CA . VAL A 1 96 ? 25.643 -11.468 -10.578 1.00 44.00 96 VAL A CA 1
ATOM 719 C C . VAL A 1 96 ? 25.628 -12.982 -10.306 1.00 44.00 96 VAL A C 1
ATOM 721 O O . VAL A 1 96 ? 24.674 -13.700 -10.590 1.00 44.00 96 VAL A O 1
ATOM 724 N N . ARG A 1 97 ? 26.743 -13.501 -9.786 1.00 37.47 97 ARG A N 1
ATOM 725 C CA . ARG A 1 97 ? 26.883 -14.878 -9.293 1.00 37.47 97 ARG A CA 1
ATOM 726 C C . ARG A 1 97 ? 27.291 -14.965 -7.832 1.00 37.47 97 ARG A C 1
ATOM 728 O O . ARG A 1 97 ? 27.368 -16.068 -7.306 1.00 37.47 97 ARG A O 1
ATOM 735 N N . ASN A 1 98 ? 27.509 -13.842 -7.156 1.00 35.66 98 ASN A N 1
ATOM 736 C CA . ASN A 1 98 ? 27.958 -13.870 -5.775 1.00 35.66 98 ASN A CA 1
ATOM 737 C C . ASN A 1 98 ? 26.994 -13.132 -4.852 1.00 35.66 98 ASN A C 1
ATOM 739 O O . ASN A 1 98 ? 27.041 -11.913 -4.730 1.00 35.66 98 ASN A O 1
ATOM 743 N N . LEU A 1 99 ? 26.262 -13.929 -4.068 1.00 43.19 99 LEU A N 1
ATOM 744 C CA . LEU A 1 99 ? 25.635 -13.599 -2.778 1.00 43.19 99 LEU A CA 1
ATOM 745 C C . LEU A 1 99 ? 26.624 -13.009 -1.730 1.00 43.19 99 LEU A C 1
ATOM 747 O O . LEU A 1 99 ? 26.294 -12.907 -0.557 1.00 43.19 99 LEU A O 1
ATOM 751 N N . ASN A 1 100 ? 27.844 -12.652 -2.150 1.00 39.09 100 ASN A N 1
ATOM 752 C CA . ASN A 1 100 ? 28.976 -12.196 -1.347 1.00 39.09 100 ASN A CA 1
ATOM 753 C C . ASN A 1 100 ? 29.506 -10.820 -1.803 1.00 39.09 100 ASN A C 1
ATOM 755 O O . ASN A 1 100 ? 30.588 -10.411 -1.367 1.00 39.09 100 ASN A O 1
ATOM 759 N N . SER A 1 101 ? 28.807 -10.098 -2.693 1.00 43.81 101 SER A N 1
ATOM 760 C CA . SER A 1 101 ? 29.197 -8.722 -3.020 1.00 43.81 101 SER A CA 1
ATOM 761 C C . SER A 1 101 ? 29.014 -7.850 -1.779 1.00 43.81 101 SER A C 1
ATOM 763 O O . SER A 1 101 ? 27.896 -7.501 -1.404 1.00 43.81 101 SER A O 1
ATOM 765 N N . HIS A 1 102 ? 30.120 -7.518 -1.121 1.00 40.94 102 HIS A N 1
ATOM 766 C CA . HIS A 1 102 ? 30.111 -6.565 -0.025 1.00 40.94 102 HIS A CA 1
ATOM 767 C C . HIS A 1 102 ? 29.695 -5.214 -0.599 1.00 40.94 102 HIS A C 1
ATOM 769 O O . HIS A 1 102 ? 30.314 -4.715 -1.542 1.00 40.94 102 HIS A O 1
ATOM 775 N N . GLN A 1 103 ? 28.623 -4.654 -0.049 1.00 42.16 103 GLN A N 1
ATOM 776 C CA . GLN A 1 103 ? 28.076 -3.365 -0.440 1.00 42.16 103 GLN A CA 1
ATOM 777 C C . GLN A 1 103 ? 29.172 -2.305 -0.243 1.00 42.16 103 GLN A C 1
ATOM 779 O O . GLN A 1 103 ? 29.461 -1.897 0.881 1.00 42.16 103 GLN A O 1
ATOM 784 N N . LYS A 1 104 ? 29.837 -1.869 -1.320 1.00 43.59 104 LYS A N 1
ATOM 785 C CA . LYS A 1 104 ? 30.703 -0.684 -1.265 1.00 43.59 104 LYS A CA 1
ATOM 786 C C . LYS A 1 104 ? 29.806 0.550 -1.192 1.00 43.59 104 LYS A C 1
ATOM 788 O O . LYS A 1 104 ? 29.587 1.234 -2.185 1.00 43.59 104 LYS A O 1
ATOM 793 N N . ILE A 1 105 ? 29.268 0.821 -0.005 1.00 47.41 105 ILE A N 1
ATOM 794 C CA . ILE A 1 105 ? 28.563 2.067 0.303 1.00 47.41 105 ILE A CA 1
ATOM 795 C C . ILE A 1 105 ? 29.616 3.153 0.541 1.00 47.41 105 ILE A C 1
ATOM 797 O O . ILE A 1 105 ? 29.884 3.519 1.676 1.00 47.41 105 ILE A O 1
ATOM 801 N N . THR A 1 106 ? 30.239 3.656 -0.525 1.00 42.06 106 THR A N 1
ATOM 802 C CA . THR A 1 106 ? 30.944 4.949 -0.506 1.00 42.06 106 THR A CA 1
ATOM 803 C C . THR A 1 106 ? 30.965 5.542 -1.921 1.00 42.06 106 THR A C 1
ATOM 805 O O . THR A 1 106 ? 31.930 5.365 -2.662 1.00 42.06 106 THR A O 1
ATOM 808 N N . GLY A 1 107 ? 29.886 6.220 -2.316 1.00 49.69 107 GLY A N 1
ATOM 809 C CA . GLY A 1 107 ? 29.766 6.973 -3.572 1.00 49.69 107 GLY A CA 1
ATOM 810 C C . GLY A 1 107 ? 28.294 7.219 -3.935 1.00 49.69 107 GLY A C 1
ATOM 811 O O . GLY A 1 107 ? 27.440 6.507 -3.406 1.00 49.69 107 GLY A O 1
ATOM 812 N N . PRO A 1 108 ? 27.960 8.218 -4.782 1.00 50.69 108 PRO A N 1
ATOM 813 C CA . PRO A 1 108 ? 26.598 8.361 -5.293 1.00 50.69 108 PRO A CA 1
ATOM 814 C C . PRO A 1 108 ? 26.196 7.046 -5.967 1.00 50.69 108 PRO A C 1
ATOM 816 O O . PRO A 1 108 ? 26.951 6.535 -6.792 1.00 50.69 108 PRO A O 1
ATOM 819 N N . ASP A 1 109 ? 25.056 6.493 -5.550 1.00 57.69 109 ASP A N 1
ATOM 820 C CA . ASP A 1 109 ? 24.561 5.170 -5.938 1.00 57.69 109 ASP A CA 1
ATOM 821 C C . ASP A 1 109 ? 24.798 4.915 -7.437 1.00 57.69 109 ASP A C 1
ATOM 823 O O . ASP A 1 109 ? 24.340 5.696 -8.274 1.00 57.69 109 ASP A O 1
ATOM 827 N N . GLN A 1 110 ? 25.538 3.860 -7.798 1.00 52.19 110 GLN A N 1
ATOM 828 C CA . GLN A 1 110 ? 25.825 3.528 -9.204 1.00 52.19 110 GLN A CA 1
ATOM 829 C C . GLN A 1 110 ? 24.531 3.317 -10.011 1.00 52.19 110 GLN A C 1
ATOM 831 O O . GLN A 1 110 ? 24.504 3.567 -11.219 1.00 52.19 110 GLN A O 1
ATOM 836 N N . ASN A 1 111 ? 23.431 2.976 -9.334 1.00 55.25 111 ASN A N 1
ATOM 837 C CA . ASN A 1 111 ? 22.102 2.849 -9.916 1.00 55.25 111 ASN A CA 1
ATOM 838 C C . ASN A 1 111 ? 21.349 4.183 -10.068 1.00 55.25 111 ASN A C 1
ATOM 840 O O . ASN A 1 111 ? 20.353 4.234 -10.789 1.00 55.25 111 ASN A O 1
ATOM 844 N N . SER A 1 112 ? 21.832 5.292 -9.490 1.00 60.41 112 SER A N 1
ATOM 845 C CA . SER A 1 112 ? 21.203 6.630 -9.579 1.00 60.41 112 SER A CA 1
ATOM 846 C C . SER A 1 112 ? 21.005 7.151 -11.008 1.00 60.41 112 SER A C 1
ATOM 848 O O . SER A 1 112 ? 20.287 8.126 -11.215 1.00 60.41 112 SER A O 1
ATOM 850 N N . ARG A 1 113 ? 21.639 6.519 -12.004 1.00 64.50 113 ARG A N 1
ATOM 851 C CA . ARG A 1 113 ? 21.523 6.858 -13.431 1.00 64.50 113 ARG A CA 1
ATOM 852 C C . ARG A 1 113 ? 20.992 5.713 -14.293 1.00 64.50 113 ARG A C 1
ATOM 854 O O . ARG A 1 113 ? 21.202 5.724 -15.509 1.00 64.50 113 ARG A O 1
ATOM 861 N N . SER A 1 114 ? 20.342 4.712 -13.699 1.00 73.88 114 SER A N 1
ATOM 862 C CA . SER A 1 114 ? 19.632 3.693 -14.473 1.00 73.88 114 SER A CA 1
ATOM 863 C C . SER A 1 114 ? 18.423 4.328 -15.156 1.00 73.88 114 SER A C 1
ATOM 865 O O . SER A 1 114 ? 17.499 4.781 -14.487 1.00 73.88 114 SER A O 1
ATOM 867 N N . TRP A 1 115 ? 18.399 4.329 -16.491 1.00 81.50 115 TRP A N 1
ATOM 868 C CA . TRP A 1 115 ? 17.190 4.691 -17.238 1.00 81.50 115 TRP A CA 1
ATOM 869 C C . TRP A 1 115 ? 16.076 3.651 -17.062 1.00 81.50 115 TRP A C 1
ATOM 871 O O . TRP A 1 115 ? 14.903 3.954 -17.267 1.00 81.50 115 TRP A O 1
ATOM 881 N N . ASN A 1 116 ? 16.436 2.412 -16.712 1.00 85.00 116 ASN A N 1
ATOM 882 C CA . ASN A 1 116 ? 15.479 1.346 -16.471 1.00 85.00 116 ASN A CA 1
ATOM 883 C C . ASN A 1 116 ? 14.933 1.489 -15.049 1.00 85.00 116 ASN A C 1
ATOM 885 O O . ASN A 1 116 ? 15.680 1.323 -14.080 1.00 85.00 116 ASN A O 1
ATOM 889 N N . LEU A 1 117 ? 13.630 1.751 -14.926 1.00 86.69 117 LEU A N 1
ATOM 890 C CA . LEU A 1 117 ? 12.950 1.898 -13.634 1.00 86.69 117 LEU A CA 1
ATOM 891 C C . LEU A 1 117 ? 12.990 0.618 -12.779 1.00 86.69 117 LEU A C 1
ATOM 893 O O . LEU A 1 117 ? 12.740 0.687 -11.586 1.00 86.69 117 LEU A O 1
ATOM 897 N N . TRP A 1 118 ? 13.345 -0.548 -13.322 1.00 79.81 118 TRP A N 1
ATOM 898 C CA . TRP A 1 118 ? 13.638 -1.721 -12.486 1.00 79.81 118 TRP A CA 1
ATOM 899 C C . TRP A 1 118 ? 14.868 -1.537 -11.600 1.00 79.81 118 TRP A C 1
ATOM 901 O O . TRP A 1 118 ? 14.925 -2.077 -10.502 1.00 79.81 118 TRP A O 1
ATOM 911 N N . GLY A 1 119 ? 15.862 -0.806 -12.100 1.00 74.44 119 GLY A N 1
ATOM 912 C CA . GLY A 1 119 ? 17.125 -0.573 -11.410 1.00 74.44 119 GLY A CA 1
ATOM 913 C C . GLY A 1 119 ? 17.246 0.825 -10.821 1.00 74.44 119 GLY A C 1
ATOM 914 O O . GLY A 1 119 ? 18.255 1.105 -10.192 1.00 74.44 119 GLY A O 1
ATOM 915 N N . ALA A 1 120 ? 16.275 1.718 -11.032 1.00 78.38 120 ALA A N 1
ATOM 916 C CA . ALA A 1 120 ? 16.349 3.067 -10.483 1.00 78.38 120 ALA A CA 1
ATOM 917 C C . ALA A 1 120 ? 16.067 3.034 -8.962 1.00 78.38 120 ALA A C 1
ATOM 919 O O . ALA A 1 120 ? 15.049 2.476 -8.551 1.00 78.38 120 ALA A O 1
ATOM 920 N N . PRO A 1 121 ? 16.931 3.622 -8.109 1.00 77.44 121 PRO A N 1
ATOM 921 C CA . PRO A 1 121 ? 16.816 3.514 -6.651 1.00 77.44 121 PRO A CA 1
ATOM 922 C C . PRO A 1 121 ? 15.466 3.985 -6.110 1.00 77.44 121 PRO A C 1
ATOM 924 O O . PRO A 1 121 ? 14.893 3.355 -5.222 1.00 77.44 121 PRO A O 1
ATOM 927 N N . GLU A 1 122 ? 14.932 5.060 -6.694 1.00 80.81 122 GLU A N 1
ATOM 928 C CA . GLU A 1 122 ? 13.633 5.621 -6.330 1.00 80.81 122 GLU A CA 1
ATOM 929 C C . GLU A 1 122 ? 12.500 4.610 -6.525 1.00 80.81 122 GLU A C 1
ATOM 931 O O . GLU A 1 122 ? 11.701 4.401 -5.617 1.00 80.81 122 GLU A O 1
ATOM 936 N N . THR A 1 123 ? 12.423 3.950 -7.680 1.00 85.69 123 THR A N 1
ATOM 937 C CA . THR A 1 123 ? 11.356 2.990 -7.999 1.00 85.69 123 THR A CA 1
ATOM 938 C C . THR A 1 123 ? 11.582 1.638 -7.338 1.00 85.69 123 THR A C 1
ATOM 940 O O . THR A 1 123 ? 10.610 1.002 -6.935 1.00 85.69 123 THR A O 1
ATOM 943 N N . VAL A 1 124 ? 12.836 1.221 -7.126 1.00 85.19 124 VAL A N 1
ATOM 944 C CA . VAL A 1 124 ? 13.158 0.067 -6.269 1.00 85.19 124 VAL A CA 1
ATOM 945 C C . VAL A 1 124 ? 12.540 0.246 -4.888 1.00 85.19 124 VAL A C 1
ATOM 947 O O . VAL A 1 124 ? 11.876 -0.665 -4.412 1.00 85.19 124 VAL A O 1
ATOM 950 N N . GLN A 1 125 ? 12.681 1.416 -4.269 1.00 83.38 125 GLN A N 1
ATOM 951 C CA . GLN A 1 125 ? 12.113 1.661 -2.942 1.00 83.38 125 GLN A CA 1
ATOM 952 C C . GLN A 1 125 ? 10.602 1.923 -2.985 1.00 83.38 125 GLN A C 1
ATOM 954 O O . GLN A 1 125 ? 9.852 1.328 -2.217 1.00 83.38 125 GLN A O 1
ATOM 959 N N . SER A 1 126 ? 10.140 2.794 -3.883 1.00 85.56 126 SER A N 1
ATOM 960 C CA . SER A 1 126 ? 8.749 3.272 -3.887 1.00 85.56 126 SER A CA 1
ATOM 961 C C . SER A 1 126 ? 7.742 2.309 -4.524 1.00 85.56 126 SER A C 1
ATOM 963 O O . SER A 1 126 ? 6.568 2.335 -4.152 1.00 85.56 126 SER A O 1
ATOM 965 N N . ILE A 1 127 ? 8.169 1.463 -5.470 1.00 92.31 127 ILE A N 1
ATOM 966 C CA . ILE A 1 127 ? 7.294 0.531 -6.201 1.00 92.31 127 ILE A CA 1
ATOM 967 C C . ILE A 1 127 ? 7.542 -0.911 -5.766 1.00 92.31 127 ILE A C 1
ATOM 969 O O . ILE A 1 127 ? 6.585 -1.599 -5.412 1.00 92.31 127 ILE A O 1
ATOM 973 N N . PHE A 1 128 ? 8.797 -1.369 -5.829 1.00 90.44 128 PHE A N 1
ATOM 974 C CA . PHE A 1 128 ? 9.141 -2.784 -5.637 1.00 90.44 128 PHE A CA 1
ATOM 975 C C . PHE A 1 128 ? 9.358 -3.159 -4.167 1.00 90.44 128 PHE A C 1
ATOM 977 O O . PHE A 1 128 ? 9.029 -4.269 -3.767 1.00 90.44 128 PHE A O 1
ATOM 984 N N . GLY A 1 129 ? 9.889 -2.240 -3.363 1.00 90.75 129 GLY A N 1
ATOM 985 C CA . GLY A 1 129 ? 10.102 -2.394 -1.923 1.00 90.75 129 GLY A CA 1
ATOM 986 C C . GLY A 1 129 ? 8.886 -2.019 -1.080 1.00 90.75 129 GLY A C 1
ATOM 987 O O . GLY A 1 129 ? 9.010 -1.856 0.130 1.00 90.75 129 GLY A O 1
ATOM 988 N N . TYR A 1 130 ? 7.727 -1.833 -1.711 1.00 94.56 130 TYR A N 1
ATOM 989 C CA . TYR A 1 130 ? 6.509 -1.454 -1.019 1.00 94.56 130 TYR A CA 1
ATOM 990 C C . TYR A 1 130 ? 5.987 -2.596 -0.138 1.00 94.56 130 TYR A C 1
ATOM 992 O O . TYR A 1 130 ? 5.644 -3.671 -0.628 1.00 94.56 130 TYR A O 1
ATOM 1000 N N . ASP A 1 131 ? 5.877 -2.321 1.160 1.00 97.06 131 ASP A N 1
ATOM 1001 C CA . ASP A 1 131 ? 5.235 -3.195 2.137 1.00 97.06 131 ASP A CA 1
ATOM 1002 C C . ASP A 1 131 ? 3.738 -2.869 2.249 1.00 97.06 131 ASP A C 1
ATOM 1004 O O . ASP A 1 131 ? 3.337 -1.892 2.887 1.00 97.06 131 ASP A O 1
ATOM 1008 N N . ALA A 1 132 ? 2.904 -3.693 1.612 1.00 97.25 132 ALA A N 1
ATOM 1009 C CA . ALA A 1 132 ? 1.453 -3.539 1.648 1.00 97.25 132 ALA A CA 1
ATOM 1010 C C . ALA A 1 132 ? 0.840 -3.861 3.021 1.00 97.25 132 ALA A C 1
ATOM 1012 O O . ALA A 1 132 ? -0.218 -3.319 3.340 1.00 97.25 132 ALA A O 1
ATOM 1013 N N . GLU A 1 133 ? 1.469 -4.722 3.829 1.00 97.88 133 GLU A N 1
ATOM 1014 C CA . GLU A 1 133 ? 0.958 -5.059 5.164 1.00 97.88 133 GLU A CA 1
ATOM 1015 C C . GLU A 1 133 ? 1.186 -3.906 6.131 1.00 97.88 133 GLU A C 1
ATOM 1017 O O . GLU A 1 133 ? 0.241 -3.450 6.778 1.00 97.88 133 GLU A O 1
ATOM 1022 N N . GLY A 1 134 ? 2.418 -3.394 6.175 1.00 98.06 134 GLY A N 1
ATOM 1023 C CA . GLY A 1 134 ? 2.769 -2.244 7.002 1.00 98.06 134 GLY A CA 1
ATOM 1024 C C . GLY A 1 134 ? 1.973 -0.991 6.630 1.00 98.06 134 GLY A C 1
ATOM 1025 O O . GLY A 1 134 ? 1.513 -0.264 7.511 1.00 98.06 134 GLY A O 1
ATOM 1026 N N . ASP A 1 135 ? 1.742 -0.758 5.335 1.00 97.94 135 ASP A N 1
ATOM 1027 C CA . ASP A 1 135 ? 0.928 0.368 4.862 1.00 97.94 135 ASP A CA 1
ATOM 1028 C C . ASP A 1 135 ? -0.548 0.221 5.251 1.00 97.94 135 ASP A C 1
ATOM 1030 O O . ASP A 1 135 ? -1.173 1.208 5.633 1.00 97.94 135 ASP A O 1
ATOM 1034 N N . ALA A 1 136 ? -1.099 -0.997 5.219 1.00 98.50 136 ALA A N 1
ATOM 1035 C CA . ALA A 1 136 ? -2.462 -1.258 5.680 1.00 98.50 136 ALA A CA 1
ATOM 1036 C C . ALA A 1 136 ? -2.608 -1.015 7.184 1.00 98.50 136 ALA A C 1
ATOM 1038 O O . ALA A 1 136 ? -3.543 -0.337 7.616 1.00 98.50 136 ALA A O 1
ATOM 1039 N N . ASP A 1 137 ? -1.659 -1.517 7.974 1.00 98.19 137 ASP A N 1
ATOM 1040 C CA . ASP A 1 137 ? -1.649 -1.331 9.423 1.00 98.19 137 ASP A CA 1
ATOM 1041 C C . ASP A 1 137 ? -1.564 0.156 9.780 1.00 98.19 137 ASP A C 1
ATOM 1043 O O . ASP A 1 137 ? -2.347 0.648 10.597 1.00 98.19 137 ASP A O 1
ATOM 1047 N N . PHE A 1 138 ? -0.678 0.903 9.118 1.00 98.31 138 PHE A N 1
ATOM 1048 C CA . PHE A 1 138 ? -0.574 2.345 9.311 1.00 98.31 138 PHE A CA 1
ATOM 1049 C C . PHE A 1 138 ? -1.835 3.092 8.859 1.00 98.31 138 PHE A C 1
ATOM 1051 O O . PHE A 1 138 ? -2.293 3.987 9.569 1.00 98.31 138 PHE A O 1
ATOM 1058 N N . ALA A 1 139 ? -2.430 2.722 7.721 1.00 98.31 139 ALA A N 1
ATOM 1059 C CA . ALA A 1 139 ? -3.641 3.362 7.214 1.00 98.31 139 ALA A CA 1
ATOM 1060 C C . ALA A 1 139 ? -4.822 3.217 8.186 1.00 98.31 139 ALA A C 1
ATOM 1062 O O . ALA A 1 139 ? -5.550 4.184 8.405 1.00 98.31 139 ALA A O 1
ATOM 1063 N N . VAL A 1 140 ? -4.968 2.055 8.833 1.00 98.06 140 VAL A N 1
ATOM 1064 C CA . VAL A 1 140 ? -5.962 1.851 9.899 1.00 98.06 140 VAL A CA 1
ATOM 1065 C C . VAL A 1 140 ? -5.681 2.757 11.095 1.00 98.06 140 VAL A C 1
ATOM 1067 O O . VAL A 1 140 ? -6.586 3.443 11.564 1.00 98.06 140 VAL A O 1
ATOM 1070 N N . LEU A 1 141 ? -4.442 2.780 11.599 1.00 97.06 141 LEU A N 1
ATOM 1071 C CA . LEU A 1 141 ? -4.088 3.608 12.758 1.00 97.06 141 LEU A CA 1
ATOM 1072 C C . LEU A 1 141 ? -4.337 5.093 12.482 1.00 97.06 141 LEU A C 1
ATOM 1074 O O . LEU A 1 141 ? -4.935 5.784 13.305 1.00 97.06 141 LEU A O 1
ATOM 1078 N N . LYS A 1 142 ? -3.931 5.562 11.301 1.00 97.06 142 LYS A N 1
ATOM 1079 C CA . LYS A 1 142 ? -4.173 6.928 10.846 1.00 97.06 142 LYS A CA 1
ATOM 1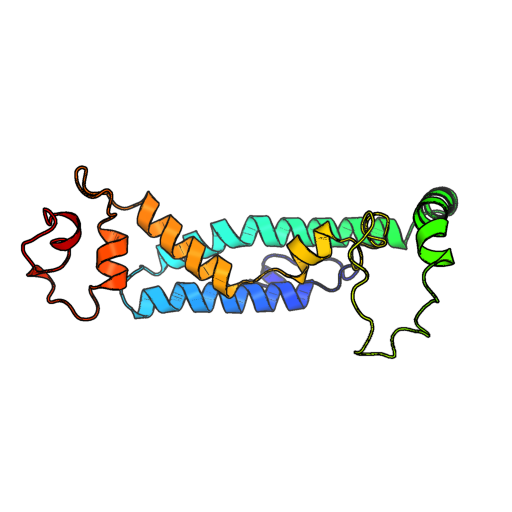080 C C . LYS A 1 142 ? -5.672 7.234 10.779 1.00 97.06 142 LYS A C 1
ATOM 1082 O O . LYS A 1 142 ? -6.101 8.251 11.313 1.00 97.06 142 LYS A O 1
ATOM 1087 N N . TYR A 1 143 ? -6.467 6.349 10.176 1.00 97.25 143 TYR A N 1
ATOM 1088 C CA . TYR A 1 143 ? -7.915 6.533 10.061 1.00 97.25 143 TYR A CA 1
ATOM 1089 C C . TYR A 1 143 ? -8.588 6.663 11.436 1.00 97.25 143 TYR A C 1
ATOM 1091 O O . TYR A 1 143 ? -9.359 7.593 11.669 1.00 97.25 143 TYR A O 1
ATOM 1099 N N . LEU A 1 144 ? -8.251 5.773 12.376 1.00 95.31 144 LEU A N 1
ATOM 1100 C CA . LEU A 1 144 ? -8.783 5.818 13.742 1.00 95.31 144 LEU A CA 1
ATOM 1101 C C . LEU A 1 144 ? -8.365 7.100 14.472 1.00 95.31 144 LEU A C 1
ATOM 1103 O O . LEU A 1 144 ? -9.183 7.706 15.163 1.00 95.31 144 LEU A O 1
ATOM 1107 N N . GLN A 1 145 ? -7.115 7.534 14.288 1.00 92.56 145 GLN A N 1
ATOM 1108 C CA . GLN A 1 145 ? -6.606 8.771 14.873 1.00 92.56 145 GLN A CA 1
ATOM 1109 C C . GLN A 1 145 ? -7.347 10.011 14.355 1.00 92.56 145 GLN A C 1
ATOM 1111 O O . GLN A 1 145 ? -7.641 10.906 15.140 1.00 92.56 145 GLN A O 1
ATOM 1116 N N . GLU A 1 146 ? -7.653 10.073 13.057 1.00 92.75 146 GLU A N 1
ATOM 1117 C CA . GLU A 1 146 ? -8.311 11.227 12.429 1.00 92.75 146 GLU A CA 1
ATOM 1118 C C . GLU A 1 146 ? -9.809 11.321 12.753 1.00 92.75 146 GLU A C 1
ATOM 1120 O O . GLU A 1 146 ? -10.364 12.420 12.803 1.00 92.75 146 GLU A O 1
ATOM 1125 N N . LYS A 1 147 ? -10.482 10.182 12.952 1.00 89.44 147 LYS A N 1
ATOM 1126 C CA . LYS A 1 147 ? -11.937 10.131 13.180 1.00 89.44 147 LYS A CA 1
ATOM 1127 C C . LYS A 1 147 ? -12.332 10.191 14.650 1.00 89.44 147 LYS A C 1
ATOM 1129 O O . LYS A 1 147 ? -13.479 10.514 14.954 1.00 89.44 147 LYS A O 1
ATOM 1134 N N . SER A 1 148 ? -11.412 9.873 15.554 1.00 87.25 148 SER A N 1
ATOM 1135 C CA . SER A 1 148 ? -11.673 9.869 16.989 1.00 87.25 148 SER A CA 1
ATOM 1136 C C . SER A 1 148 ? -11.182 11.152 17.651 1.00 87.25 148 SER A C 1
ATOM 1138 O O . SER A 1 148 ? -10.077 11.605 17.347 1.00 87.25 148 SER A O 1
ATOM 1140 N N . PRO A 1 149 ? -11.922 11.697 18.634 1.00 86.81 149 PRO A N 1
ATOM 1141 C CA . PRO A 1 149 ? -11.353 12.690 19.529 1.00 86.81 149 PRO A CA 1
ATOM 1142 C C . PRO A 1 149 ? -10.138 12.111 20.266 1.00 86.81 149 PRO A C 1
ATOM 1144 O O . PRO A 1 149 ? -9.982 10.887 20.408 1.00 86.81 149 PRO A O 1
ATOM 1147 N N . TRP A 1 150 ? -9.287 13.018 20.724 1.00 88.50 150 TRP A N 1
ATOM 1148 C CA . TRP A 1 150 ? -8.151 12.742 21.589 1.00 88.50 150 TRP A CA 1
ATOM 1149 C C . TRP A 1 150 ? -8.339 13.478 22.914 1.00 88.50 150 TRP A C 1
ATOM 1151 O O . TRP A 1 150 ? -8.975 14.533 22.952 1.00 88.50 150 TRP A O 1
ATOM 1161 N N . ASP A 1 151 ? -7.819 12.901 23.992 1.00 85.44 151 ASP A N 1
ATOM 1162 C CA . ASP A 1 151 ? -7.861 13.517 25.316 1.00 85.44 151 ASP A CA 1
ATOM 1163 C C . ASP A 1 151 ? -6.862 14.679 25.408 1.00 85.44 151 ASP A C 1
ATOM 1165 O O . ASP A 1 151 ? -5.680 14.507 25.111 1.00 85.44 151 ASP A O 1
ATOM 1169 N N . GLU A 1 152 ? -7.324 15.860 25.827 1.00 84.31 152 GLU A N 1
ATOM 1170 C CA . GLU A 1 152 ? -6.510 17.085 25.838 1.00 84.31 152 GLU A CA 1
ATOM 1171 C C . GLU A 1 152 ? -5.298 17.022 26.783 1.00 84.31 152 GLU A C 1
ATOM 1173 O O . GLU A 1 152 ? -4.313 17.728 26.558 1.00 84.31 152 GLU A O 1
ATOM 1178 N N . GLU A 1 153 ? -5.353 16.196 27.832 1.00 82.75 153 GLU A N 1
ATOM 1179 C CA . GLU A 1 153 ? -4.293 16.082 28.835 1.00 82.75 153 GLU A CA 1
ATOM 1180 C C . GLU A 1 153 ? -3.231 15.056 28.407 1.00 82.75 153 GLU A C 1
ATOM 1182 O O . GLU A 1 153 ? -2.033 15.337 28.490 1.00 82.75 153 GLU A O 1
ATOM 1187 N N . THR A 1 154 ? -3.642 13.882 27.921 1.00 84.56 154 THR A N 1
ATOM 1188 C CA . THR A 1 154 ? -2.719 12.788 27.565 1.00 84.56 154 THR A CA 1
ATOM 1189 C C . THR A 1 154 ? -2.323 12.755 26.090 1.00 84.56 154 THR A C 1
ATOM 1191 O O . THR A 1 154 ? -1.316 12.135 25.739 1.00 84.56 154 THR A O 1
ATOM 1194 N N . GLY A 1 155 ? -3.091 13.396 25.206 1.00 86.12 155 GLY A N 1
ATOM 1195 C CA . GLY A 1 155 ? -2.890 13.334 23.757 1.00 86.12 155 GLY A CA 1
ATOM 1196 C C . GLY A 1 155 ? -3.356 12.023 23.111 1.00 86.12 155 GLY A C 1
ATOM 1197 O O . GLY A 1 155 ? -3.131 11.815 21.916 1.00 86.12 155 GLY A O 1
ATOM 1198 N N . VAL A 1 156 ? -3.966 11.111 23.875 1.00 86.81 156 VAL A N 1
ATOM 1199 C CA . VAL A 1 156 ? -4.328 9.770 23.398 1.00 86.81 156 VAL A CA 1
ATOM 1200 C C . VAL A 1 156 ? -5.666 9.804 22.662 1.00 86.81 156 VAL A C 1
ATOM 1202 O O . VAL A 1 156 ? -6.668 10.295 23.174 1.00 86.81 156 VAL A O 1
ATOM 1205 N N . SER A 1 157 ? -5.694 9.238 21.453 1.00 90.00 157 SER A N 1
ATOM 1206 C CA . SER A 1 157 ? -6.928 9.035 20.685 1.00 90.00 157 SER A CA 1
ATOM 1207 C C . SER A 1 157 ? -7.752 7.888 21.276 1.00 90.00 157 SER A C 1
ATOM 1209 O O . SER A 1 157 ? -7.235 6.781 21.445 1.00 90.00 157 SER A O 1
ATOM 1211 N N . HIS A 1 158 ? -9.042 8.125 21.534 1.00 87.69 158 HIS A N 1
ATOM 1212 C CA . HIS A 1 158 ? -9.918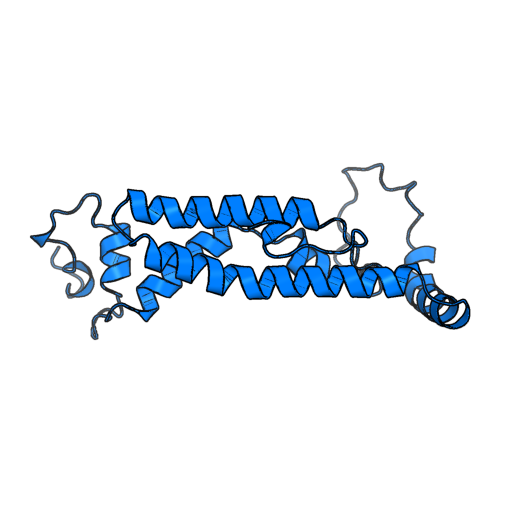 7.119 22.149 1.00 87.69 158 HIS A CA 1
ATOM 1213 C C . HIS A 1 158 ? -10.033 5.845 21.299 1.00 87.69 158 HIS A C 1
ATOM 1215 O O . HIS A 1 158 ? -9.972 4.739 21.829 1.00 87.69 158 HIS A O 1
ATOM 1221 N N . ALA A 1 159 ? -10.150 5.973 19.974 1.00 90.19 159 ALA A N 1
ATOM 1222 C CA . ALA A 1 159 ? -10.237 4.811 19.089 1.00 90.19 159 ALA A CA 1
ATOM 1223 C C . ALA A 1 159 ? -8.933 4.000 19.031 1.00 90.19 159 ALA A C 1
ATOM 1225 O O . ALA A 1 159 ? -8.977 2.777 18.891 1.00 90.19 159 ALA A O 1
ATOM 1226 N N . LEU A 1 160 ? -7.771 4.651 19.167 1.00 92.81 160 LEU A N 1
ATOM 1227 C CA . LEU A 1 160 ? -6.495 3.938 19.257 1.00 92.81 160 LEU A CA 1
ATOM 1228 C C . LEU A 1 160 ? -6.369 3.178 20.578 1.00 92.81 160 LEU A C 1
ATOM 1230 O O . LEU A 1 160 ? -5.953 2.020 20.568 1.00 92.81 160 LEU A O 1
ATOM 1234 N N . GLU A 1 161 ? -6.786 3.785 21.694 1.00 91.06 161 GLU A N 1
ATOM 1235 C CA . GLU A 1 161 ? -6.866 3.072 22.970 1.00 91.06 161 GLU A CA 1
ATOM 1236 C C . GLU A 1 161 ? -7.788 1.855 22.846 1.00 91.06 161 GLU A C 1
ATOM 1238 O O . GLU A 1 161 ? -7.354 0.738 23.124 1.00 91.06 161 GLU A O 1
ATOM 1243 N N . GLN A 1 162 ? -9.010 2.044 22.335 1.00 89.38 162 GLN A N 1
ATOM 1244 C CA . GLN A 1 162 ? -9.974 0.961 22.131 1.00 89.38 162 GLN A CA 1
ATOM 1245 C C . GLN A 1 162 ? -9.397 -0.175 21.285 1.00 89.38 162 GLN A C 1
ATOM 1247 O O . GLN A 1 162 ? -9.557 -1.343 21.637 1.00 89.38 162 GLN A O 1
ATOM 1252 N N . LYS A 1 163 ? -8.689 0.140 20.197 1.00 91.75 163 LYS A N 1
ATOM 1253 C CA . LYS A 1 163 ? -8.041 -0.868 19.350 1.00 91.75 163 LYS A CA 1
ATOM 1254 C C . LYS A 1 163 ? -7.027 -1.712 20.125 1.00 91.75 163 LYS A C 1
ATOM 1256 O O . LYS A 1 163 ? -6.952 -2.923 19.914 1.00 91.75 163 LYS A O 1
ATOM 1261 N N . TRP A 1 164 ? -6.208 -1.090 20.968 1.00 92.12 164 TRP A N 1
ATOM 1262 C CA . TRP A 1 164 ? -5.115 -1.782 21.654 1.00 92.12 164 TRP A CA 1
ATOM 1263 C C . TRP A 1 164 ? -5.543 -2.480 22.941 1.00 92.12 164 TRP A C 1
ATOM 1265 O O . TRP A 1 164 ? -4.939 -3.493 23.300 1.00 92.12 164 TRP A O 1
ATOM 1275 N N . THR A 1 165 ? -6.571 -1.971 23.620 1.00 90.25 165 THR A N 1
ATOM 1276 C CA . THR A 1 165 ? -6.955 -2.444 24.955 1.00 90.25 165 THR A CA 1
ATOM 1277 C C . THR A 1 165 ? -8.320 -3.111 25.013 1.00 90.25 165 THR A C 1
ATOM 1279 O O . THR A 1 165 ? -8.520 -4.003 25.837 1.00 90.25 165 THR A O 1
ATOM 1282 N N . GLY A 1 166 ? -9.229 -2.774 24.098 1.00 86.75 166 GLY A N 1
ATOM 1283 C CA . GLY A 1 166 ? -10.616 -3.243 24.108 1.00 86.75 166 GLY A CA 1
ATOM 1284 C C . GLY A 1 166 ? -10.796 -4.748 23.908 1.00 86.75 166 GLY A C 1
ATOM 1285 O O . GLY A 1 166 ? -11.892 -5.259 24.100 1.00 86.75 166 GLY A O 1
ATOM 1286 N N . TRP A 1 167 ? -9.738 -5.481 23.549 1.00 86.94 167 TRP A N 1
ATOM 1287 C CA . TRP A 1 167 ? -9.784 -6.942 23.465 1.00 86.94 167 TRP A CA 1
ATOM 1288 C C . TRP A 1 167 ? -9.606 -7.643 24.823 1.00 86.94 167 TRP A C 1
ATOM 1290 O O . TRP A 1 167 ? -9.974 -8.811 24.938 1.00 86.94 167 TRP A O 1
ATOM 1300 N N . TYR A 1 168 ? -9.035 -6.973 25.834 1.00 87.44 168 TYR A N 1
ATOM 1301 C CA . TYR A 1 168 ? -8.797 -7.557 27.165 1.00 87.44 168 TYR A CA 1
ATOM 1302 C C . TYR A 1 168 ? -9.350 -6.731 28.327 1.00 87.44 168 TYR A C 1
ATOM 1304 O O . TYR A 1 168 ? -9.582 -7.291 29.400 1.00 87.44 168 TYR A O 1
ATOM 1312 N N . LEU A 1 169 ? -9.530 -5.419 28.154 1.00 85.62 169 LEU A N 1
ATOM 1313 C CA . LEU A 1 169 ? -10.162 -4.583 29.167 1.00 85.62 169 LEU A CA 1
ATOM 1314 C C . LEU A 1 169 ? -11.689 -4.703 29.081 1.00 85.62 169 LEU A C 1
ATOM 1316 O O . LEU A 1 169 ? -12.231 -4.705 27.975 1.00 85.62 169 LEU A O 1
ATOM 1320 N N . PRO A 1 170 ? -12.393 -4.754 30.227 1.00 83.69 170 PRO A N 1
ATOM 1321 C CA . PRO A 1 170 ? -13.840 -4.574 30.247 1.00 83.69 170 PRO A CA 1
ATOM 1322 C C . PRO A 1 170 ? -14.229 -3.217 29.642 1.00 83.69 170 PRO A C 1
ATOM 1324 O O . PRO A 1 170 ? -13.483 -2.245 29.792 1.00 83.69 170 PRO A O 1
ATOM 1327 N N . GLU A 1 171 ? -15.391 -3.131 28.990 1.00 78.44 171 GLU A N 1
ATOM 1328 C CA . GLU A 1 171 ? -15.843 -1.921 28.279 1.00 78.44 171 GLU A CA 1
ATOM 1329 C C . GLU A 1 171 ? -15.832 -0.672 29.174 1.00 78.44 171 GLU A C 1
ATOM 1331 O O . GLU A 1 171 ? -15.433 0.404 28.740 1.00 78.44 171 GLU A O 1
ATOM 1336 N N . GLU A 1 172 ? -16.174 -0.814 30.456 1.00 80.12 172 GLU A N 1
ATOM 1337 C CA . GLU A 1 172 ? -16.195 0.279 31.431 1.00 80.12 172 GLU A CA 1
ATOM 1338 C C . GLU A 1 172 ? -14.804 0.813 31.824 1.00 80.12 172 GLU A C 1
ATOM 1340 O O . GLU A 1 172 ? -14.701 1.829 32.526 1.00 80.12 172 GLU A O 1
ATOM 1345 N N . HIS A 1 173 ? -13.740 0.118 31.417 1.00 76.19 173 HIS A N 1
ATOM 1346 C CA . HIS A 1 173 ? -12.346 0.498 31.628 1.00 76.19 173 HIS A CA 1
ATOM 1347 C C . HIS A 1 173 ? -11.680 1.068 30.373 1.00 76.19 173 HIS A C 1
ATOM 1349 O O . HIS A 1 173 ? -10.600 1.648 30.491 1.00 76.19 173 HIS A O 1
ATOM 1355 N N . VAL A 1 174 ? -12.300 0.953 29.198 1.00 73.19 174 VAL A N 1
ATOM 1356 C CA . VAL A 1 174 ? -11.741 1.525 27.972 1.00 73.19 174 VAL A CA 1
ATOM 1357 C C . VAL A 1 174 ? -11.984 3.036 27.928 1.00 73.19 174 VAL A C 1
ATOM 1359 O O . VAL A 1 174 ? -13.047 3.518 28.313 1.00 73.19 174 VAL A O 1
ATOM 1362 N N . GLY A 1 175 ? -10.972 3.803 27.521 1.00 69.12 175 GLY A N 1
ATOM 1363 C CA . GLY A 1 175 ? -10.964 5.267 27.597 1.00 69.12 175 GLY A CA 1
ATOM 1364 C C . GLY A 1 175 ? -10.380 5.786 28.912 1.00 69.12 175 GLY A C 1
ATOM 1365 O O . GLY A 1 175 ? -10.059 6.970 29.025 1.00 69.12 175 GLY A O 1
ATOM 1366 N N . ARG A 1 176 ? -10.206 4.910 29.918 1.00 67.50 176 ARG A N 1
ATOM 1367 C CA . ARG A 1 176 ? -9.627 5.316 31.200 1.00 67.50 176 ARG A CA 1
ATOM 1368 C C . ARG A 1 176 ? -8.149 5.625 31.091 1.00 67.50 176 ARG A C 1
ATOM 1370 O O . ARG A 1 176 ? -7.701 6.460 31.864 1.00 67.50 176 ARG A O 1
ATOM 1377 N N . ILE A 1 177 ? -7.405 4.995 30.176 1.00 70.69 177 ILE A N 1
ATOM 1378 C CA . ILE A 1 177 ? -5.979 5.297 29.993 1.00 70.69 177 ILE A CA 1
ATOM 1379 C C . ILE A 1 177 ? -5.834 6.682 29.365 1.00 70.69 177 ILE A C 1
ATOM 1381 O O . ILE A 1 177 ? -5.055 7.480 29.888 1.00 70.69 177 ILE A O 1
ATOM 1385 N N . ALA A 1 178 ? -6.628 7.003 28.337 1.00 62.81 178 ALA A N 1
ATOM 1386 C CA . ALA A 1 178 ? -6.681 8.343 27.761 1.00 62.81 178 ALA A CA 1
ATOM 1387 C C . ALA A 1 178 ? -7.081 9.398 28.797 1.00 62.81 178 ALA A C 1
ATOM 1389 O O . ALA A 1 178 ? -6.500 10.473 28.800 1.00 62.81 178 ALA A O 1
ATOM 1390 N N . SER A 1 179 ? -7.987 9.082 29.727 1.00 63.09 179 SER A N 1
ATOM 1391 C CA . SER A 1 179 ? -8.362 10.003 30.808 1.00 63.09 179 SER A CA 1
ATOM 1392 C C . SER A 1 179 ? -7.489 9.895 32.071 1.00 63.09 179 SER A C 1
ATOM 1394 O O . SER A 1 179 ? -7.754 10.570 33.069 1.00 63.09 179 SER A O 1
ATOM 1396 N N . SER A 1 180 ? -6.503 8.988 32.108 1.00 62.81 180 SER A N 1
ATOM 1397 C CA . SER A 1 180 ? -5.745 8.719 33.334 1.00 62.81 180 SER A CA 1
ATOM 1398 C C . SER A 1 180 ? -4.675 9.781 33.528 1.00 62.81 180 SER A C 1
ATOM 1400 O O . SER A 1 180 ? -3.726 9.906 32.755 1.00 62.81 180 SER A O 1
ATOM 1402 N N . ARG A 1 181 ? -4.767 10.510 34.641 1.00 54.88 181 ARG A N 1
ATOM 1403 C CA . ARG A 1 181 ? -3.657 11.321 35.144 1.00 54.88 181 ARG A CA 1
ATOM 1404 C C . ARG A 1 181 ? -2.557 10.424 35.686 1.00 54.88 181 ARG A C 1
ATOM 1406 O O . ARG A 1 181 ? -2.464 10.255 36.895 1.00 54.88 181 ARG A O 1
ATOM 1413 N N . GLY A 1 182 ? -1.770 9.810 34.809 1.00 44.47 182 GLY A N 1
ATOM 1414 C CA . GLY A 1 182 ? -0.425 9.281 35.058 1.00 44.47 182 GLY A CA 1
ATOM 1415 C C . GLY A 1 182 ? -0.133 8.439 36.313 1.00 44.47 182 GLY A C 1
ATOM 1416 O O . GLY A 1 182 ? 1.044 8.216 36.554 1.00 44.47 182 GLY A O 1
ATOM 1417 N N . ASN A 1 183 ? -1.099 8.008 37.137 1.00 40.97 183 ASN A N 1
ATOM 1418 C CA . ASN A 1 183 ? -0.817 7.307 38.401 1.00 40.97 183 ASN A CA 1
ATOM 1419 C C . ASN A 1 183 ? -2.016 6.634 39.105 1.00 40.97 183 ASN A C 1
ATOM 1421 O O . ASN A 1 183 ? -1.894 6.261 40.271 1.00 40.97 183 ASN A O 1
ATOM 1425 N N . GLN A 1 184 ? -3.166 6.452 38.453 1.00 45.66 184 GLN A N 1
ATOM 1426 C CA . GLN A 1 184 ? -4.262 5.645 39.012 1.00 45.66 184 GLN A CA 1
ATOM 1427 C C . GLN A 1 184 ? -4.881 4.774 37.915 1.00 45.66 184 GLN A C 1
ATOM 1429 O O . GLN A 1 184 ? -5.858 5.167 37.282 1.00 45.66 184 GLN A O 1
ATOM 1434 N N . LEU A 1 185 ? -4.256 3.619 37.672 1.00 44.31 185 LEU A N 1
ATOM 1435 C CA . LEU A 1 185 ? -4.877 2.470 37.011 1.00 44.31 185 LEU A CA 1
ATOM 1436 C C . LEU A 1 185 ? -5.394 1.506 38.078 1.00 44.31 185 LEU A C 1
ATOM 1438 O O . LEU A 1 185 ? -4.645 1.286 39.059 1.00 44.31 185 LEU A O 1
#

pLDDT: mean 83.06, std 18.73, range [35.66, 98.62]

Organism: NCBI:txid717836

InterPro domains:
  IPR002938 FAD-binding domain [PF01494] (1-56)
  IPR036188 FAD/NAD(P)-binding domain superfamily [G3DSA:3.50.50.60] (1-94)
  IPR036188 FAD/NAD(P)-binding domain superfamily [SSF51905] (1-73)
  IPR050493 FAD-dependent Monooxygenases in Biosynthesis and Metabolism [PTHR13789] (1-136)

Foldseek 3Di:
DACVQQNADPLVVCRVVLVVLLVLLLVLLVVCVVVVLDPPVVSVVLSCVLSVVLSVVVRVVSVVSVCQVPPDPVSVVVLCVQLVVLVVPDPPPPVVPDPPPDPPPDDDPSLCRHPRLVSHPCSCVSPVVDDSNVSSVVSSVVSQQVPFDAQPPQRHGQSNQCSVPVVPDDPVCRCCVSVDPPPDD

Secondary structure (DSSP, 8-state):
-THHHH---GGG--HHHHHHHHHHHHHHHHHHHHTTSS-HHHHHHHHHHHHHHHHHHHHHHHHHHHHHHT--HHHHHHHHHHHHHHHHHS-TTTSTT-TT------SS-GGGG-SSTTT-HHHIIIIIS--HHHHHHHHHHHHHHHHS-B-TTT--BHHHHHHHHTTTS-GGGTTTTTT--SS--